Protein AF-A0A1S1QDW7-F1 (afdb_monomer)

Structure (mmCIF, N/CA/C/O backbone):
data_AF-A0A1S1QDW7-F1
#
_entry.id   AF-A0A1S1QDW7-F1
#
loop_
_atom_site.group_PDB
_atom_site.id
_atom_site.type_symbol
_atom_site.label_atom_id
_atom_site.label_alt_id
_atom_site.label_comp_id
_atom_site.label_asym_id
_atom_site.label_entity_id
_atom_site.lab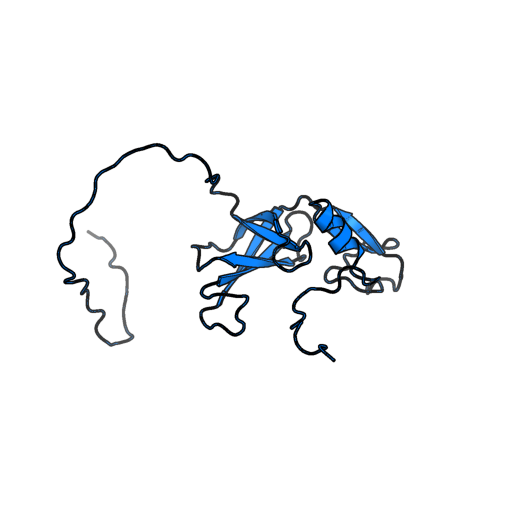el_seq_id
_atom_site.pdbx_PDB_ins_code
_atom_site.Cartn_x
_atom_site.Cartn_y
_atom_site.Cartn_z
_atom_site.occupancy
_atom_site.B_iso_or_equiv
_atom_site.auth_seq_id
_atom_site.auth_comp_id
_atom_site.auth_asym_id
_atom_site.auth_atom_id
_atom_site.pdbx_PDB_model_num
ATOM 1 N N . MET A 1 1 ? 18.593 32.622 7.769 1.00 39.97 1 MET A N 1
ATOM 2 C CA . MET A 1 1 ? 19.119 31.532 8.619 1.00 39.97 1 MET A CA 1
ATOM 3 C C . MET A 1 1 ? 17.947 30.921 9.385 1.00 39.97 1 MET A C 1
ATOM 5 O O . MET A 1 1 ? 17.820 31.116 10.579 1.00 39.97 1 MET A O 1
ATOM 9 N N . ASP A 1 2 ? 17.044 30.244 8.671 1.00 46.78 2 ASP A N 1
ATOM 10 C CA . ASP A 1 2 ? 15.903 29.526 9.261 1.00 46.78 2 ASP A CA 1
ATOM 11 C C . ASP A 1 2 ? 15.738 28.195 8.522 1.00 46.78 2 ASP A C 1
ATOM 13 O O . ASP A 1 2 ? 14.849 27.987 7.703 1.00 46.78 2 ASP A O 1
ATOM 17 N N . ARG A 1 3 ? 16.745 27.336 8.685 1.00 44.44 3 ARG A N 1
ATOM 18 C CA . ARG A 1 3 ? 16.868 26.067 7.953 1.00 44.44 3 ARG A CA 1
ATOM 19 C C . ARG A 1 3 ? 16.570 24.855 8.847 1.00 44.44 3 ARG A C 1
ATOM 21 O O . ARG A 1 3 ? 16.821 23.731 8.442 1.00 44.44 3 ARG A O 1
ATOM 28 N N . ILE A 1 4 ? 16.051 25.101 10.056 1.00 50.28 4 ILE A N 1
ATOM 29 C CA . ILE A 1 4 ? 15.810 24.109 11.122 1.00 50.28 4 ILE A CA 1
ATOM 30 C C . ILE A 1 4 ? 14.390 24.286 11.704 1.00 50.28 4 ILE A C 1
ATOM 32 O O . ILE A 1 4 ? 14.170 24.177 12.904 1.00 50.28 4 ILE A O 1
ATOM 36 N N . ARG A 1 5 ? 13.406 24.633 10.863 1.00 49.22 5 ARG A N 1
ATOM 37 C CA . ARG A 1 5 ? 11.981 24.675 11.259 1.00 49.22 5 ARG A CA 1
ATOM 38 C C . ARG A 1 5 ? 11.045 23.870 10.359 1.00 49.22 5 ARG A C 1
ATOM 40 O O . ARG A 1 5 ? 9.854 23.800 10.633 1.00 49.22 5 ARG A O 1
ATOM 47 N N . ARG A 1 6 ? 11.570 23.201 9.328 1.00 47.84 6 ARG A N 1
ATOM 48 C CA . ARG A 1 6 ? 10.830 22.180 8.575 1.00 47.84 6 ARG A CA 1
ATOM 49 C C . ARG A 1 6 ? 11.401 20.811 8.905 1.00 47.84 6 ARG A C 1
ATOM 51 O O . ARG A 1 6 ? 12.300 20.317 8.234 1.00 47.84 6 ARG A O 1
ATOM 58 N N . THR A 1 7 ? 10.879 20.241 9.983 1.00 47.78 7 THR A N 1
ATOM 59 C CA . THR A 1 7 ? 10.915 18.813 10.304 1.00 47.78 7 THR A CA 1
ATOM 60 C C . THR A 1 7 ? 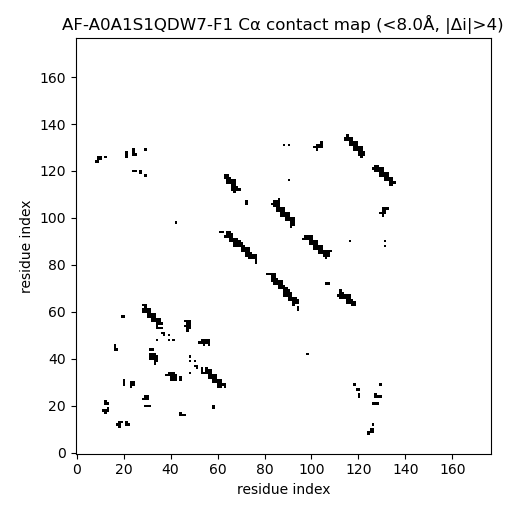10.221 18.066 9.159 1.00 47.78 7 THR A C 1
ATOM 62 O O . THR A 1 7 ? 9.012 17.860 9.187 1.00 47.78 7 THR A O 1
ATOM 65 N N . HIS A 1 8 ? 10.955 17.803 8.074 1.00 55.53 8 HIS A N 1
ATOM 66 C CA . HIS A 1 8 ? 10.412 17.350 6.791 1.00 55.53 8 HIS A CA 1
ATOM 67 C C . HIS A 1 8 ? 10.039 15.863 6.863 1.00 55.53 8 HIS A C 1
ATOM 69 O O . HIS A 1 8 ? 10.801 15.000 6.442 1.00 55.53 8 HIS A O 1
ATOM 75 N N . LEU A 1 9 ? 8.865 15.562 7.421 1.00 70.94 9 LEU A N 1
ATOM 76 C CA . LEU A 1 9 ? 8.207 14.255 7.285 1.00 70.94 9 LEU A CA 1
ATOM 77 C C . LEU A 1 9 ? 7.283 14.224 6.057 1.00 70.94 9 LEU A C 1
ATOM 79 O O . LEU A 1 9 ? 6.280 13.519 6.055 1.00 70.94 9 LEU A O 1
ATOM 83 N N . VAL A 1 10 ? 7.604 15.017 5.033 1.00 81.88 10 VAL A N 1
ATOM 84 C CA . VAL A 1 10 ? 6.917 14.974 3.740 1.00 81.88 10 VAL A CA 1
ATOM 85 C C . VAL A 1 10 ? 7.730 14.061 2.822 1.00 81.88 10 VAL A C 1
ATOM 87 O O . VAL A 1 10 ? 8.951 14.266 2.730 1.00 81.88 10 VAL A O 1
ATOM 90 N N . PRO A 1 11 ? 7.106 13.061 2.176 1.00 85.56 11 PRO A N 1
ATOM 91 C CA . 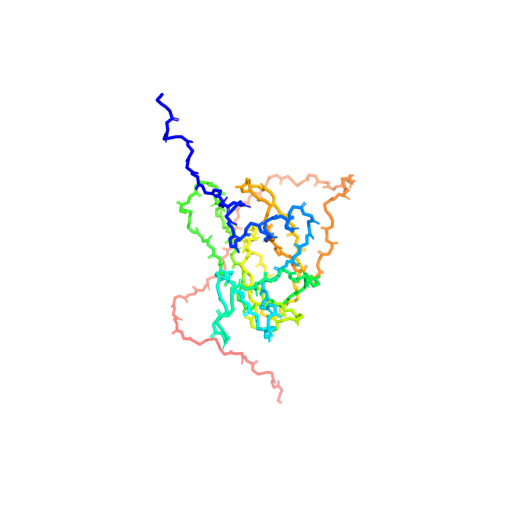PRO A 1 11 ? 7.761 12.258 1.152 1.00 85.56 11 PRO A CA 1
ATOM 92 C C . PRO A 1 11 ? 8.359 13.131 0.041 1.00 85.56 11 PRO A C 1
ATOM 94 O O . PRO A 1 11 ? 7.821 14.186 -0.280 1.00 85.56 11 PRO A O 1
ATOM 97 N N . VAL A 1 12 ? 9.462 12.676 -0.556 1.00 88.50 12 VAL A N 1
ATOM 98 C CA . VAL A 1 12 ? 9.945 13.231 -1.829 1.00 88.50 12 VAL A CA 1
ATOM 99 C C . VAL A 1 12 ? 9.036 12.676 -2.918 1.00 88.50 12 VAL A C 1
ATOM 101 O O . VAL A 1 12 ? 9.024 11.465 -3.138 1.00 88.50 12 VAL A O 1
ATOM 104 N N . ASP A 1 13 ? 8.233 13.534 -3.538 1.00 89.81 13 ASP A N 1
ATOM 105 C CA . ASP A 1 13 ? 7.150 13.136 -4.440 1.00 89.81 13 ASP A CA 1
ATOM 106 C C . ASP A 1 13 ? 7.462 13.355 -5.932 1.00 89.81 13 ASP A C 1
ATOM 108 O O . ASP A 1 13 ? 6.629 13.064 -6.794 1.00 89.81 13 ASP A O 1
ATOM 112 N N . ASP A 1 14 ? 8.675 13.821 -6.235 1.00 90.00 14 ASP A N 1
ATOM 113 C CA . ASP A 1 14 ? 9.219 14.088 -7.571 1.00 90.00 14 ASP A CA 1
ATOM 114 C C . ASP A 1 14 ? 10.465 13.241 -7.906 1.00 90.00 14 ASP A C 1
ATOM 116 O O . ASP A 1 14 ? 11.106 13.440 -8.940 1.00 90.00 14 ASP A O 1
ATOM 120 N N . ASP A 1 15 ? 10.807 12.269 -7.057 1.00 90.44 15 ASP A N 1
ATOM 121 C CA . ASP A 1 15 ? 11.922 11.350 -7.290 1.00 90.44 15 ASP A CA 1
ATOM 122 C C . ASP A 1 15 ? 11.701 10.517 -8.578 1.00 90.44 15 ASP A C 1
ATOM 124 O O . ASP A 1 15 ? 10.596 10.023 -8.801 1.00 90.44 15 ASP A O 1
ATOM 128 N N . PRO A 1 16 ? 12.715 10.296 -9.436 1.00 88.06 16 PRO A N 1
ATOM 129 C CA . PRO A 1 16 ? 12.524 9.610 -10.719 1.00 88.06 16 PRO A CA 1
ATOM 130 C C . PRO A 1 16 ? 11.946 8.190 -10.627 1.00 88.06 16 PRO A C 1
ATOM 132 O O . PRO A 1 16 ? 11.284 7.732 -11.560 1.00 88.06 16 PRO A O 1
ATOM 135 N N . ASP A 1 17 ? 12.186 7.476 -9.524 1.00 87.38 17 ASP A N 1
ATOM 136 C CA . ASP A 1 17 ? 11.760 6.086 -9.355 1.00 87.38 17 ASP A CA 1
ATOM 137 C C . ASP A 1 17 ? 10.373 5.939 -8.728 1.00 87.38 17 ASP A C 1
ATOM 139 O O . ASP A 1 17 ? 9.712 4.910 -8.930 1.00 87.38 17 ASP A O 1
ATOM 143 N N . THR A 1 18 ? 9.936 6.953 -7.980 1.00 90.62 18 THR A N 1
ATOM 144 C CA . THR A 1 18 ? 8.700 6.944 -7.185 1.00 90.62 18 THR A CA 1
ATOM 145 C C . THR A 1 18 ? 7.710 8.047 -7.566 1.00 90.62 18 THR A C 1
ATOM 147 O O . THR A 1 18 ? 6.526 7.914 -7.275 1.00 90.62 18 THR A O 1
ATOM 150 N N . GLY A 1 19 ? 8.124 9.083 -8.291 1.00 92.50 19 GLY A N 1
ATOM 151 C CA . GLY A 1 19 ? 7.309 10.255 -8.624 1.00 92.50 19 GLY A CA 1
ATOM 152 C C . GLY A 1 19 ? 6.033 9.912 -9.387 1.00 92.50 19 GLY A C 1
ATOM 153 O O . GLY A 1 19 ? 4.965 10.433 -9.079 1.00 92.50 19 GLY A O 1
ATOM 154 N N . GLY A 1 20 ? 6.085 8.933 -10.295 1.00 94.06 20 GLY A N 1
ATOM 155 C CA . GLY A 1 20 ? 4.888 8.478 -11.011 1.00 94.06 20 GLY A CA 1
ATOM 156 C C . GLY A 1 20 ? 3.819 7.832 -10.113 1.00 94.06 20 GLY A C 1
ATOM 157 O O . GLY A 1 20 ? 2.638 7.861 -10.457 1.00 94.06 20 GLY A O 1
ATOM 158 N N . PHE A 1 21 ? 4.195 7.304 -8.941 1.00 95.06 21 PHE A N 1
ATOM 159 C CA . PHE A 1 21 ? 3.232 6.865 -7.927 1.00 95.06 21 PHE A CA 1
ATOM 160 C C . PHE A 1 21 ? 2.511 8.057 -7.294 1.00 95.06 21 PHE A C 1
ATOM 162 O O . PHE A 1 21 ? 1.287 8.034 -7.189 1.00 95.06 21 PHE A O 1
ATOM 169 N N . PHE A 1 22 ? 3.237 9.117 -6.932 1.00 95.00 22 PHE A N 1
ATOM 170 C CA . PHE A 1 22 ? 2.641 10.322 -6.350 1.00 95.00 22 PHE A CA 1
ATOM 171 C C . PHE A 1 22 ? 1.834 11.132 -7.374 1.00 95.00 22 PHE A C 1
ATOM 173 O O . PHE A 1 22 ? 0.778 11.668 -7.048 1.00 95.00 22 PHE A O 1
ATOM 180 N N . GLU A 1 23 ? 2.266 11.170 -8.637 1.00 96.12 23 GLU A N 1
ATOM 181 C CA . GLU A 1 23 ? 1.481 11.736 -9.738 1.00 96.12 23 GLU A CA 1
ATOM 182 C C . GLU A 1 23 ? 0.138 11.029 -9.914 1.00 96.12 23 GLU A C 1
ATOM 184 O O . GLU A 1 23 ? -0.873 11.692 -10.137 1.00 96.12 23 GLU A O 1
ATOM 189 N N . ALA A 1 24 ? 0.121 9.699 -9.824 1.00 96.88 24 ALA A N 1
ATOM 190 C CA . ALA A 1 24 ? -1.113 8.926 -9.864 1.00 96.88 24 ALA A CA 1
ATOM 191 C C . ALA A 1 24 ? -1.967 9.150 -8.614 1.00 96.88 24 ALA A C 1
ATOM 193 O O . ALA A 1 24 ? -3.169 9.371 -8.736 1.00 96.88 24 ALA A O 1
ATOM 194 N N . ALA A 1 25 ? -1.349 9.209 -7.432 1.00 96.38 25 ALA A N 1
ATOM 195 C CA . ALA A 1 25 ? -2.054 9.506 -6.192 1.00 96.38 25 ALA A CA 1
ATOM 196 C C . ALA A 1 25 ? -2.758 10.875 -6.239 1.00 96.38 25 ALA A C 1
ATOM 198 O O . ALA A 1 25 ? -3.910 10.974 -5.832 1.00 96.38 25 ALA A O 1
ATOM 199 N N . ARG A 1 26 ? -2.133 11.905 -6.834 1.00 96.69 26 ARG A N 1
ATOM 200 C CA . ARG A 1 26 ? -2.765 13.217 -7.091 1.00 96.69 26 ARG A CA 1
ATOM 201 C C . ARG A 1 26 ? -3.995 13.154 -8.006 1.00 96.69 26 ARG A C 1
ATOM 203 O O . ARG A 1 26 ? -4.801 14.077 -7.989 1.00 96.69 26 ARG A O 1
ATOM 210 N N . ARG A 1 27 ? -4.128 12.101 -8.814 1.00 97.25 27 ARG A N 1
ATOM 211 C CA . ARG A 1 27 ? -5.310 11.816 -9.647 1.00 97.25 27 ARG A CA 1
ATOM 212 C C . ARG A 1 27 ? -6.269 10.820 -8.989 1.00 97.25 27 ARG A C 1
ATOM 214 O O . ARG A 1 27 ? -7.172 10.331 -9.655 1.00 97.25 27 ARG A O 1
ATOM 221 N N . GLU A 1 28 ? -6.054 10.500 -7.714 1.00 97.00 28 GLU A N 1
ATOM 222 C CA . GLU A 1 28 ? -6.783 9.472 -6.967 1.00 97.00 28 GLU A CA 1
ATOM 223 C C . GLU A 1 28 ? -6.707 8.072 -7.608 1.00 97.00 28 GLU A C 1
ATOM 225 O O . GLU A 1 28 ? -7.623 7.252 -7.511 1.00 97.00 28 GLU A O 1
ATOM 230 N N . GLU A 1 29 ? -5.582 7.769 -8.256 1.00 97.38 29 GLU A N 1
ATOM 231 C CA . GLU A 1 29 ? -5.309 6.483 -8.891 1.00 97.38 29 GLU A CA 1
ATOM 232 C C . GLU A 1 29 ? -4.262 5.707 -8.091 1.00 97.38 29 GLU A C 1
ATOM 234 O O . GLU A 1 29 ? -3.131 6.162 -7.900 1.00 97.38 29 GLU A O 1
ATOM 239 N N . LEU A 1 30 ? -4.599 4.486 -7.662 1.00 97.12 30 LEU A N 1
ATOM 240 C CA . LEU A 1 30 ? -3.602 3.589 -7.086 1.00 97.12 30 LEU A CA 1
ATOM 241 C C . LEU A 1 30 ? -2.883 2.871 -8.225 1.00 97.12 30 LEU A C 1
ATOM 243 O O . LEU A 1 30 ? -3.509 2.220 -9.064 1.00 97.12 30 LEU A O 1
ATOM 247 N N . VAL A 1 31 ? -1.559 2.969 -8.238 1.00 96.56 31 VAL A N 1
ATOM 248 C CA . VAL A 1 31 ? -0.710 2.337 -9.249 1.00 96.56 31 VAL A CA 1
ATOM 249 C C . VAL A 1 31 ? 0.364 1.481 -8.601 1.00 96.56 31 VAL A C 1
ATOM 251 O O . VAL A 1 31 ? 0.812 1.731 -7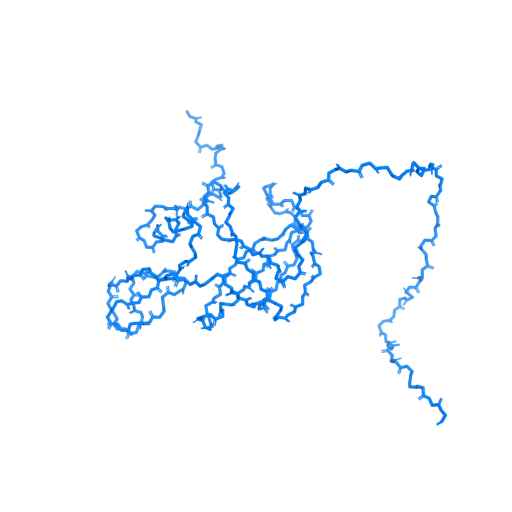.483 1.00 96.56 31 VAL A O 1
ATOM 254 N N . ILE A 1 32 ? 0.821 0.485 -9.350 1.00 95.56 32 ILE A N 1
ATOM 255 C CA . ILE A 1 32 ? 2.025 -0.278 -9.035 1.00 95.56 32 ILE A CA 1
ATOM 256 C C . ILE A 1 32 ? 3.014 -0.182 -10.192 1.00 95.56 32 ILE A C 1
ATOM 258 O O . ILE A 1 32 ? 2.621 -0.022 -11.351 1.00 95.56 32 ILE A O 1
ATOM 262 N N . ARG A 1 33 ? 4.305 -0.325 -9.899 1.00 94.62 33 ARG A N 1
ATOM 263 C CA . ARG A 1 33 ? 5.338 -0.387 -10.936 1.00 94.62 33 ARG A CA 1
ATOM 264 C C . ARG A 1 33 ? 5.477 -1.823 -11.443 1.00 94.62 33 ARG A C 1
ATOM 266 O O . ARG A 1 33 ? 5.545 -2.765 -10.652 1.00 94.62 33 ARG A O 1
ATOM 273 N N . VAL A 1 34 ? 5.522 -2.005 -12.761 1.00 94.94 34 VAL A N 1
ATOM 274 C CA . VAL A 1 34 ? 5.750 -3.301 -13.421 1.00 94.94 34 VAL A CA 1
ATOM 275 C C . VAL A 1 34 ? 6.815 -3.170 -14.506 1.00 94.94 34 VAL A C 1
ATOM 277 O O . VAL A 1 34 ? 6.945 -2.121 -15.133 1.00 94.94 34 VAL A O 1
ATOM 280 N N . CYS A 1 35 ? 7.580 -4.231 -14.749 1.00 95.62 35 CYS A N 1
ATOM 281 C CA . CYS A 1 35 ? 8.578 -4.253 -15.813 1.00 95.62 35 CYS A CA 1
ATOM 282 C C . CYS A 1 35 ? 7.907 -4.262 -17.190 1.00 95.62 35 CYS A C 1
ATOM 284 O O . CYS A 1 35 ? 7.018 -5.078 -17.451 1.00 95.62 35 CYS A O 1
ATOM 286 N N . ALA A 1 36 ? 8.374 -3.404 -18.095 1.00 95.00 36 ALA A N 1
ATOM 287 C CA . ALA A 1 36 ? 7.866 -3.347 -19.452 1.00 95.00 36 ALA A CA 1
ATOM 288 C C . ALA A 1 36 ? 8.213 -4.598 -20.271 1.00 95.00 36 ALA A C 1
ATOM 290 O O . ALA A 1 36 ? 7.360 -5.104 -20.998 1.00 95.00 36 ALA A O 1
ATOM 291 N N . GLY A 1 37 ? 9.431 -5.121 -20.092 1.00 94.88 37 GLY A N 1
ATOM 292 C CA . GLY A 1 37 ? 9.961 -6.237 -20.879 1.00 94.88 37 GLY A CA 1
ATOM 293 C C . GLY A 1 37 ? 9.468 -7.622 -20.456 1.00 94.88 37 GLY A C 1
ATOM 294 O O . GLY A 1 37 ? 9.218 -8.458 -21.315 1.00 94.88 37 GLY A O 1
ATOM 295 N N . CYS A 1 38 ? 9.322 -7.886 -19.152 1.00 96.25 38 CYS A N 1
ATOM 296 C CA . CYS A 1 38 ? 8.916 -9.213 -18.657 1.00 96.25 38 CYS A CA 1
ATOM 297 C C . CYS A 1 38 ? 7.618 -9.226 -17.837 1.00 96.25 38 CYS A C 1
ATOM 299 O O . CYS A 1 38 ? 7.177 -10.290 -17.415 1.00 96.25 38 CYS A O 1
ATOM 301 N N . GLY A 1 39 ? 7.004 -8.067 -17.574 1.00 94.56 39 GLY A N 1
ATOM 302 C CA . GLY A 1 39 ? 5.753 -7.974 -16.813 1.00 94.56 39 GLY A CA 1
ATOM 303 C C . GLY A 1 39 ? 5.880 -8.190 -15.300 1.00 94.56 39 GLY A C 1
ATOM 304 O O . GLY A 1 39 ? 4.880 -8.058 -14.598 1.00 94.56 39 GLY A O 1
ATOM 305 N N . ALA A 1 40 ? 7.080 -8.481 -14.782 1.00 95.19 40 ALA A N 1
ATOM 306 C CA . ALA A 1 40 ? 7.305 -8.684 -13.352 1.00 95.19 40 ALA A CA 1
ATOM 307 C C . ALA A 1 40 ? 6.873 -7.464 -12.522 1.00 95.19 40 ALA A C 1
ATOM 309 O O . ALA A 1 40 ? 7.108 -6.316 -12.907 1.00 95.19 40 ALA A O 1
ATOM 310 N N . VAL A 1 41 ? 6.271 -7.718 -11.360 1.00 94.88 41 VAL A N 1
ATOM 311 C CA . VAL A 1 41 ? 5.885 -6.677 -10.402 1.00 94.88 41 VAL A CA 1
ATOM 312 C C . VAL A 1 41 ? 7.129 -6.128 -9.705 1.00 94.88 41 VAL A C 1
ATOM 314 O O . VAL A 1 41 ? 7.969 -6.883 -9.219 1.00 94.88 41 VAL A O 1
ATOM 317 N N . LEU A 1 42 ? 7.240 -4.803 -9.647 1.00 93.31 42 LEU A N 1
ATOM 318 C CA . LEU A 1 42 ? 8.362 -4.068 -9.056 1.00 93.31 42 LEU A CA 1
ATOM 319 C C . LEU A 1 42 ? 7.905 -3.284 -7.816 1.00 93.31 42 LEU A C 1
ATOM 321 O O . LEU A 1 42 ? 8.316 -2.145 -7.618 1.00 93.31 42 LEU A O 1
ATOM 325 N N . HIS A 1 43 ? 6.993 -3.864 -7.030 1.00 86.81 43 HIS A N 1
ATOM 326 C CA . HIS A 1 43 ? 6.382 -3.213 -5.870 1.00 86.81 43 HIS A CA 1
ATOM 327 C C . HIS A 1 43 ? 7.335 -3.120 -4.671 1.00 86.81 43 HIS A C 1
ATOM 329 O O . HIS A 1 43 ? 8.107 -4.043 -4.411 1.00 86.81 43 HIS A O 1
ATOM 335 N N . LEU A 1 44 ? 7.225 -2.000 -3.944 1.00 80.75 44 LEU A N 1
ATOM 336 C CA . LEU A 1 44 ? 8.340 -1.130 -3.537 1.00 80.75 44 LEU A CA 1
ATOM 337 C C . LEU A 1 44 ? 9.150 -0.697 -4.772 1.00 80.75 44 LEU A C 1
ATOM 339 O O . LEU A 1 44 ? 10.001 -1.472 -5.210 1.00 80.75 44 LEU A O 1
ATOM 343 N N . PRO A 1 45 ? 8.864 0.487 -5.361 1.00 77.56 45 PRO A N 1
ATOM 344 C CA . PRO A 1 45 ? 9.428 0.893 -6.646 1.00 77.56 45 PRO A CA 1
ATOM 345 C C . PRO A 1 45 ? 10.951 0.737 -6.678 1.00 77.56 45 PRO A C 1
ATOM 347 O O . PRO A 1 45 ? 11.666 1.299 -5.852 1.00 77.56 45 PRO A O 1
ATOM 350 N N . ARG A 1 46 ? 11.440 -0.068 -7.626 1.00 82.25 46 ARG A N 1
ATOM 351 C CA . ARG A 1 46 ? 12.871 -0.291 -7.876 1.00 82.25 46 ARG A CA 1
ATOM 352 C C . ARG A 1 46 ? 13.263 0.265 -9.234 1.00 82.25 46 ARG A C 1
ATOM 354 O O . ARG A 1 46 ? 12.523 0.066 -10.195 1.00 82.25 46 ARG A O 1
ATOM 361 N N . ALA A 1 47 ? 14.468 0.823 -9.318 1.00 85.38 47 ALA A N 1
ATOM 362 C CA . ALA A 1 47 ? 15.029 1.377 -10.550 1.00 85.38 47 ALA A CA 1
ATOM 363 C C . ALA A 1 47 ? 15.139 0.371 -11.708 1.00 85.38 47 ALA A C 1
ATOM 365 O O . ALA A 1 47 ? 14.991 0.746 -12.868 1.00 85.38 47 ALA A O 1
ATOM 366 N N . TYR A 1 48 ? 15.358 -0.912 -11.405 1.00 91.31 48 TYR A N 1
ATOM 367 C CA . TYR A 1 48 ? 15.496 -1.969 -12.405 1.00 91.31 48 TYR A CA 1
ATOM 368 C C . TYR A 1 48 ? 14.736 -3.243 -12.021 1.00 91.31 48 TYR A C 1
ATOM 370 O O . TYR A 1 48 ? 14.412 -3.511 -10.858 1.00 91.31 48 TYR A O 1
ATOM 378 N N . CYS A 1 49 ? 14.461 -4.065 -13.030 1.00 94.75 49 CYS A N 1
ATOM 379 C CA . CYS A 1 49 ? 13.785 -5.339 -12.880 1.00 94.75 49 CYS A CA 1
ATOM 380 C C . CYS A 1 49 ? 14.730 -6.415 -12.335 1.00 94.75 49 CYS A C 1
ATOM 382 O O . CYS A 1 49 ? 15.694 -6.805 -12.988 1.00 94.75 49 CYS A O 1
ATOM 384 N N . HIS A 1 50 ? 14.391 -6.974 -11.175 1.00 92.50 50 HIS A N 1
ATOM 385 C CA . HIS A 1 50 ? 15.130 -8.077 -10.553 1.00 92.50 50 HIS A CA 1
ATOM 386 C C . HIS A 1 50 ? 15.010 -9.416 -11.308 1.00 92.50 50 HIS A C 1
ATOM 388 O O . HIS A 1 50 ? 15.754 -10.345 -11.018 1.00 92.50 50 HIS A O 1
ATOM 394 N N . THR A 1 51 ? 14.072 -9.529 -12.254 1.00 95.44 51 THR A N 1
ATOM 395 C CA . THR A 1 51 ? 13.854 -10.747 -13.047 1.00 95.44 51 THR A CA 1
ATOM 396 C C . THR A 1 51 ? 14.670 -10.748 -14.338 1.00 95.44 51 THR A C 1
ATOM 398 O O . THR A 1 51 ? 15.288 -11.756 -14.658 1.00 95.44 51 THR A O 1
ATOM 401 N N . CYS A 1 52 ? 14.679 -9.639 -15.091 1.00 96.75 52 CYS A N 1
ATOM 402 C CA . CYS A 1 52 ? 15.317 -9.576 -16.415 1.00 96.75 52 CYS A CA 1
ATOM 403 C C . CYS A 1 52 ? 16.391 -8.487 -16.572 1.00 96.75 52 CYS A C 1
ATOM 405 O O . CYS A 1 52 ? 16.974 -8.370 -17.644 1.00 96.75 52 CYS A O 1
ATOM 407 N N . GLY A 1 53 ? 16.636 -7.661 -15.550 1.00 95.06 53 GLY A N 1
ATOM 408 C CA . GLY A 1 53 ? 17.633 -6.583 -15.590 1.00 95.06 53 GLY A CA 1
ATOM 409 C C . GLY A 1 53 ? 17.223 -5.331 -16.374 1.00 95.06 53 GLY A C 1
ATOM 410 O O . GLY A 1 53 ? 17.996 -4.379 -16.431 1.00 95.06 53 GLY A O 1
ATOM 411 N N . SER A 1 54 ? 16.025 -5.296 -16.968 1.00 95.06 54 SER A N 1
ATOM 412 C CA . SER A 1 54 ? 15.531 -4.109 -17.679 1.00 95.06 54 SER A CA 1
ATOM 413 C C . SER A 1 54 ? 15.321 -2.921 -16.735 1.00 95.06 54 SER A C 1
ATOM 415 O O . SER A 1 54 ? 14.814 -3.087 -15.625 1.00 95.06 54 SER A O 1
ATOM 417 N N . TRP A 1 55 ? 15.643 -1.724 -17.218 1.00 93.12 55 TRP A N 1
ATOM 418 C CA . TRP A 1 55 ? 15.352 -0.439 -16.568 1.00 93.12 55 TRP A CA 1
ATOM 419 C C . TRP A 1 55 ? 13.986 0.125 -16.970 1.00 93.12 55 TRP A C 1
ATOM 421 O O . TRP A 1 55 ? 13.492 1.075 -16.369 1.00 93.12 55 TRP A O 1
ATOM 431 N N . ASP A 1 56 ? 13.362 -0.475 -17.984 1.00 92.88 56 ASP A N 1
ATOM 432 C CA . ASP A 1 56 ? 12.070 -0.045 -18.492 1.00 92.88 56 ASP A CA 1
ATOM 433 C C . ASP A 1 56 ? 10.954 -0.549 -17.568 1.00 92.88 56 ASP A C 1
ATOM 435 O O . ASP A 1 56 ? 10.590 -1.736 -17.552 1.00 92.88 56 ASP A O 1
ATOM 439 N N . GLY A 1 57 ? 10.465 0.362 -16.730 1.00 92.25 57 GLY A N 1
ATOM 440 C CA . GLY A 1 57 ? 9.358 0.151 -15.813 1.00 92.25 57 GLY A CA 1
ATOM 441 C C . GLY A 1 57 ? 8.210 1.090 -16.151 1.00 92.25 57 GLY A C 1
ATOM 442 O O . GLY A 1 57 ? 8.420 2.274 -16.384 1.00 92.25 57 GLY A O 1
ATOM 443 N N . ARG A 1 58 ? 6.987 0.568 -16.115 1.00 94.06 58 ARG A N 1
ATOM 444 C CA . ARG A 1 58 ? 5.760 1.341 -16.325 1.00 94.06 58 ARG A CA 1
ATOM 445 C C . ARG A 1 58 ? 4.869 1.290 -15.093 1.00 94.06 58 ARG A C 1
ATOM 447 O O . ARG A 1 58 ? 4.876 0.304 -14.351 1.00 94.06 58 ARG A O 1
ATOM 454 N N . TRP A 1 59 ? 4.063 2.325 -14.915 1.00 95.19 59 TRP A N 1
ATOM 455 C CA . TRP A 1 59 ? 3.008 2.352 -13.910 1.00 95.19 59 TRP A CA 1
ATOM 456 C C . TRP A 1 59 ? 1.758 1.667 -14.453 1.00 95.19 59 TRP A C 1
ATOM 458 O O . TRP A 1 59 ? 1.347 1.899 -15.589 1.00 95.19 59 TRP A O 1
ATOM 468 N N . ARG A 1 60 ? 1.175 0.779 -13.650 1.00 95.56 60 ARG A N 1
ATOM 469 C CA . ARG A 1 60 ? -0.059 0.061 -13.965 1.00 95.56 60 ARG A CA 1
ATOM 470 C C . ARG A 1 60 ? -1.109 0.386 -12.901 1.00 95.56 60 ARG A C 1
ATOM 472 O O . ARG A 1 60 ? -0.825 0.131 -11.728 1.00 95.56 60 ARG A O 1
ATOM 479 N N . PRO A 1 61 ? -2.295 0.890 -13.281 1.00 96.62 61 PRO A N 1
ATOM 480 C CA . PRO A 1 61 ? -3.382 1.101 -12.334 1.00 96.62 61 PRO A CA 1
ATOM 481 C C . PRO A 1 61 ? -3.903 -0.230 -11.783 1.00 96.62 61 PRO A C 1
ATOM 483 O O . PRO A 1 61 ? -3.853 -1.266 -12.455 1.00 96.62 61 PRO A O 1
ATOM 486 N N . VAL A 1 62 ? -4.400 -0.185 -10.551 1.00 96.94 62 VAL A N 1
ATOM 487 C CA . VAL A 1 62 ? -5.074 -1.290 -9.852 1.00 96.94 62 VAL A CA 1
ATOM 488 C C . VAL A 1 62 ? -6.432 -0.810 -9.338 1.00 96.94 62 VAL A C 1
ATOM 490 O O . VAL A 1 62 ? -6.641 0.389 -9.169 1.00 96.94 62 VAL A O 1
ATOM 493 N N . ALA A 1 63 ? -7.363 -1.725 -9.063 1.00 96.06 63 ALA A N 1
ATOM 494 C CA . ALA A 1 63 ? -8.742 -1.383 -8.705 1.00 96.06 63 ALA A CA 1
ATOM 495 C C . ALA A 1 63 ? -8.888 -0.677 -7.345 1.00 96.06 63 ALA A C 1
ATOM 497 O O . ALA A 1 63 ? -9.963 -0.164 -7.031 1.00 96.06 63 ALA A O 1
ATOM 498 N N . GLY A 1 64 ? -7.833 -0.660 -6.522 1.00 96.31 64 GLY A N 1
ATOM 499 C CA . GLY A 1 64 ? -7.852 0.007 -5.220 1.00 96.31 64 GLY A CA 1
ATOM 500 C C . GLY A 1 64 ? -8.610 -0.762 -4.135 1.00 96.31 64 GLY A C 1
ATOM 501 O O . GLY A 1 64 ? -9.041 -0.168 -3.148 1.00 96.31 64 GLY A O 1
ATOM 502 N N . PHE A 1 65 ? -8.777 -2.074 -4.309 1.00 97.81 65 PHE A N 1
ATOM 503 C CA . PHE A 1 65 ? -9.307 -2.979 -3.293 1.00 97.81 65 PHE A CA 1
ATOM 504 C C . PHE A 1 65 ? -8.229 -3.941 -2.803 1.00 97.81 65 PHE A C 1
ATOM 506 O O . PHE A 1 65 ? -7.331 -4.341 -3.551 1.00 97.81 65 PHE A O 1
ATOM 513 N N . GLY A 1 66 ? -8.334 -4.316 -1.536 1.00 97.50 66 GLY A N 1
ATOM 514 C CA . GLY A 1 66 ? -7.421 -5.253 -0.910 1.00 97.50 66 GLY A CA 1
ATOM 515 C C . GLY A 1 66 ? -8.006 -5.892 0.339 1.00 97.50 66 GLY A C 1
ATOM 516 O O . GLY A 1 66 ? -9.071 -5.507 0.814 1.00 97.50 66 GLY A O 1
ATOM 517 N N . THR A 1 67 ? -7.285 -6.849 0.899 1.00 97.88 67 THR A N 1
ATOM 518 C CA . THR A 1 67 ? -7.621 -7.515 2.159 1.00 97.88 67 THR A CA 1
ATOM 519 C C . THR A 1 67 ? -6.657 -7.083 3.254 1.00 97.88 67 THR A C 1
ATOM 521 O O . THR A 1 67 ? -5.447 -7.007 3.021 1.00 97.88 67 THR A O 1
ATOM 524 N N . LEU A 1 68 ? -7.166 -6.823 4.459 1.00 98.25 68 LEU A N 1
ATOM 525 C CA . LEU A 1 68 ? -6.337 -6.500 5.617 1.00 98.25 68 LEU A CA 1
ATOM 526 C C . LEU A 1 68 ? -5.448 -7.698 5.975 1.00 98.25 68 LEU A C 1
ATOM 528 O O . LEU A 1 68 ? -5.927 -8.706 6.492 1.00 98.25 68 LEU A O 1
ATOM 532 N N . TYR A 1 69 ? -4.151 -7.581 5.704 1.00 98.00 69 TYR A N 1
ATOM 533 C CA . TYR A 1 69 ? -3.174 -8.634 5.967 1.00 98.00 69 TYR A CA 1
ATOM 534 C C . TYR A 1 69 ? -2.752 -8.639 7.441 1.00 98.00 69 TYR A C 1
ATOM 536 O O . TYR A 1 69 ? -2.730 -9.682 8.089 1.00 98.00 69 TYR A O 1
ATOM 544 N N . SER A 1 70 ? -2.434 -7.464 7.984 1.00 98.25 70 SER A N 1
ATOM 545 C CA . SER A 1 70 ? -2.071 -7.274 9.392 1.00 98.25 70 SER A CA 1
ATOM 546 C C . SER A 1 70 ? -2.235 -5.812 9.798 1.00 98.25 70 SER A C 1
ATOM 548 O O . SER A 1 70 ? -2.251 -4.930 8.940 1.00 98.25 70 SER A O 1
ATOM 550 N N . TRP A 1 71 ? -2.276 -5.532 11.098 1.00 98.38 71 TRP A N 1
ATOM 551 C CA . TRP A 1 71 ? -2.236 -4.171 11.631 1.00 98.38 71 TRP A CA 1
ATOM 552 C C . TRP A 1 71 ? -1.518 -4.128 12.980 1.00 98.38 71 TRP A C 1
ATOM 554 O O . TRP A 1 71 ? -1.300 -5.160 13.614 1.00 98.38 71 TRP A O 1
ATOM 564 N N . THR A 1 72 ? -1.152 -2.925 13.413 1.00 98.12 72 THR A N 1
ATOM 565 C CA . THR A 1 72 ? -0.644 -2.659 14.761 1.00 98.12 72 THR A CA 1
ATOM 566 C C . THR A 1 72 ? -1.192 -1.332 15.262 1.00 98.12 72 THR A C 1
ATOM 568 O O . THR A 1 72 ? -1.244 -0.359 14.507 1.00 98.12 72 THR A O 1
ATOM 571 N N . VAL A 1 73 ? -1.581 -1.287 16.535 1.00 97.81 73 VAL A N 1
ATOM 572 C CA . VAL A 1 73 ? -1.994 -0.050 17.206 1.00 97.81 73 VAL A CA 1
ATOM 573 C C . VAL A 1 73 ? -0.762 0.575 17.844 1.00 97.81 73 VAL A C 1
ATOM 575 O O . VAL A 1 73 ? -0.023 -0.081 18.580 1.00 97.81 73 VAL A O 1
ATOM 578 N N . VAL A 1 74 ? -0.510 1.838 17.528 1.00 97.38 74 VAL A N 1
ATOM 579 C CA . VAL A 1 74 ? 0.559 2.632 18.120 1.00 97.38 74 VAL A CA 1
ATOM 580 C C . VAL A 1 74 ? -0.019 3.433 19.278 1.00 97.38 74 VAL A C 1
ATOM 582 O O . VAL A 1 74 ? -0.753 4.397 19.083 1.00 97.38 74 VAL A O 1
ATOM 585 N N . GLU A 1 75 ? 0.350 3.024 20.487 1.00 97.12 75 GLU A N 1
ATOM 586 C CA . GLU A 1 75 ? -0.113 3.619 21.751 1.00 97.12 75 GLU A CA 1
ATOM 587 C C . GLU A 1 75 ? 0.841 4.700 22.289 1.00 97.12 75 GLU A C 1
ATOM 589 O O . GLU A 1 75 ? 0.490 5.474 23.176 1.00 97.12 75 GLU A O 1
ATOM 594 N N . HIS A 1 76 ? 2.076 4.760 21.777 1.00 96.12 76 HIS A N 1
ATOM 595 C CA . HIS A 1 76 ? 3.101 5.690 22.250 1.00 96.12 76 HIS A CA 1
ATOM 596 C C . HIS A 1 76 ? 3.452 6.730 21.189 1.00 96.12 76 HIS A C 1
ATOM 598 O O . HIS A 1 76 ? 3.909 6.396 20.094 1.00 96.12 76 HIS A O 1
ATOM 604 N N . GLN A 1 77 ? 3.253 8.006 21.522 1.00 93.00 77 GLN A N 1
ATOM 605 C CA . GLN A 1 77 ? 3.506 9.098 20.594 1.00 93.00 77 GLN A CA 1
ATOM 606 C C . GLN A 1 77 ? 5.005 9.370 20.462 1.00 93.00 77 GLN A C 1
ATOM 608 O O . GLN A 1 77 ? 5.645 9.862 21.386 1.00 93.00 77 GLN A O 1
ATOM 613 N N . VAL A 1 78 ? 5.540 9.109 19.270 1.00 87.12 78 VAL A N 1
ATOM 614 C CA . VAL A 1 78 ? 6.940 9.405 18.920 1.00 87.12 78 VAL A CA 1
ATOM 615 C C . VAL A 1 78 ? 7.110 10.748 18.204 1.00 87.12 78 VAL A C 1
ATOM 617 O O . VAL A 1 78 ? 8.208 11.298 18.184 1.00 87.12 78 VAL A O 1
ATOM 620 N N . HIS A 1 79 ? 6.041 11.292 17.611 1.00 86.00 79 HIS A N 1
ATOM 621 C CA . HIS A 1 79 ? 6.078 12.561 16.886 1.00 86.00 79 HIS A CA 1
ATOM 622 C C . HIS A 1 79 ? 4.741 13.323 17.002 1.00 86.00 79 HIS A C 1
ATOM 624 O O . HIS A 1 79 ? 3.685 12.697 16.888 1.00 86.00 79 HIS A O 1
ATOM 630 N N . PRO A 1 80 ? 4.746 14.665 17.165 1.00 85.75 80 PRO A N 1
ATOM 631 C CA . PRO A 1 80 ? 3.525 15.460 17.355 1.00 85.75 80 PRO A CA 1
ATOM 632 C C . PRO A 1 80 ? 2.484 15.340 16.236 1.00 85.75 80 PRO A C 1
ATOM 634 O O . PRO A 1 80 ? 1.294 15.435 16.507 1.00 85.75 80 PRO A O 1
ATOM 637 N N . LEU A 1 81 ? 2.923 15.102 14.995 1.00 82.69 81 LEU A N 1
ATOM 638 C CA . LEU A 1 81 ? 2.026 14.931 13.838 1.00 82.69 81 LEU A CA 1
ATOM 639 C C . LEU A 1 81 ? 1.203 13.633 13.869 1.00 82.69 81 LEU A C 1
ATOM 641 O O . LEU A 1 81 ? 0.273 13.499 13.087 1.00 82.69 81 LEU A O 1
ATOM 645 N N . TYR A 1 82 ? 1.529 12.695 14.759 1.00 86.06 82 TYR A N 1
ATOM 646 C CA . TYR A 1 82 ? 0.837 11.414 14.885 1.00 86.06 82 TYR A CA 1
ATOM 647 C C . TYR A 1 82 ? 0.282 11.272 16.307 1.00 86.06 82 TYR A C 1
ATOM 649 O O . TYR A 1 82 ? 0.937 10.666 17.161 1.00 86.06 82 TYR A O 1
ATOM 657 N N . PRO A 1 83 ? -0.870 11.899 16.612 1.00 90.06 83 PRO A N 1
ATOM 658 C CA . PRO A 1 83 ? -1.518 11.744 17.910 1.00 90.06 83 PRO A CA 1
ATOM 659 C C . PRO A 1 83 ? -1.929 10.284 18.128 1.00 90.06 83 PRO A C 1
ATOM 661 O O . PRO A 1 83 ? -2.412 9.624 17.210 1.00 90.06 83 PRO A O 1
ATOM 664 N N . VAL A 1 84 ? -1.718 9.781 19.344 1.00 95.06 84 VAL A N 1
ATOM 665 C CA . VAL A 1 84 ? -2.039 8.394 19.718 1.00 95.06 84 VAL A CA 1
ATOM 666 C C . VAL A 1 84 ? -3.397 8.285 20.423 1.00 95.06 84 VAL A C 1
ATOM 668 O O . VAL A 1 84 ? -3.792 9.234 21.107 1.00 95.06 84 VAL A O 1
ATOM 671 N N . PRO A 1 85 ? -4.089 7.134 20.309 1.00 96.00 85 PRO A N 1
ATOM 672 C CA . PRO A 1 85 ? -3.710 5.982 19.488 1.00 96.00 85 PRO A CA 1
ATOM 673 C C . PRO A 1 85 ? -3.949 6.218 17.992 1.00 96.00 85 PRO A C 1
ATOM 675 O O . PRO A 1 85 ? -4.868 6.934 17.595 1.00 96.00 85 PRO A O 1
ATOM 678 N N . TYR A 1 86 ? -3.131 5.575 17.163 1.00 94.38 86 TYR A N 1
ATOM 679 C CA . TYR A 1 86 ? -3.394 5.409 15.734 1.00 94.38 86 TYR A CA 1
ATOM 680 C C . TYR A 1 86 ? -3.030 3.994 15.300 1.00 94.38 86 TYR A C 1
ATOM 682 O O . TYR A 1 86 ? -2.238 3.315 15.950 1.00 94.38 86 TYR A O 1
ATOM 690 N N . THR A 1 87 ? -3.592 3.539 14.188 1.00 96.75 87 THR A N 1
ATOM 691 C CA . THR A 1 87 ? -3.390 2.181 13.689 1.00 96.75 87 THR A CA 1
ATOM 692 C C . THR A 1 87 ? -2.676 2.206 12.350 1.00 96.75 87 THR A C 1
ATOM 694 O O . THR A 1 87 ? -3.098 2.883 11.416 1.00 96.75 87 THR A O 1
ATOM 697 N N . VAL A 1 88 ? -1.596 1.434 12.242 1.00 97.00 88 VAL A N 1
ATOM 698 C CA . VAL A 1 88 ? -0.912 1.182 10.972 1.00 97.00 88 VAL A CA 1
ATOM 699 C C . VAL A 1 88 ? -1.446 -0.119 10.402 1.00 97.00 88 VAL A C 1
ATOM 701 O O . VAL A 1 88 ? -1.381 -1.161 11.057 1.00 97.00 88 VAL A O 1
ATOM 704 N N . VAL A 1 89 ? -1.963 -0.065 9.179 1.00 98.12 89 VAL A N 1
ATOM 705 C CA . VAL A 1 89 ? -2.507 -1.226 8.471 1.00 98.12 89 VAL A CA 1
ATOM 706 C C . VAL A 1 89 ? -1.595 -1.639 7.330 1.00 98.12 89 VAL A C 1
ATOM 708 O O . VAL A 1 89 ? -0.952 -0.804 6.697 1.00 98.12 89 VAL A O 1
ATOM 711 N N . LEU A 1 90 ? -1.569 -2.936 7.050 1.00 98.00 90 LEU A N 1
ATOM 712 C CA . LEU A 1 90 ? -0.949 -3.512 5.870 1.00 98.00 90 LEU A CA 1
ATOM 713 C C . LEU A 1 90 ? -2.038 -4.215 5.063 1.00 98.00 90 LEU A C 1
ATOM 715 O O . LEU A 1 90 ? -2.654 -5.167 5.545 1.00 98.00 90 LEU A O 1
ATOM 719 N N . VAL A 1 91 ? -2.286 -3.740 3.847 1.00 98.25 91 VAL A N 1
ATOM 720 C CA . VAL A 1 91 ? -3.358 -4.235 2.977 1.00 98.25 91 VAL A CA 1
ATOM 721 C C . VAL A 1 91 ? -2.754 -4.893 1.747 1.00 98.25 91 VAL A C 1
ATOM 723 O O . VAL A 1 91 ? -1.952 -4.276 1.052 1.00 98.25 91 VAL A O 1
ATOM 726 N N . GLU A 1 92 ? -3.129 -6.143 1.483 1.00 98.00 92 GLU A N 1
ATOM 727 C CA . GLU A 1 92 ? -2.727 -6.891 0.288 1.00 98.00 92 GLU A CA 1
ATOM 728 C C . GLU A 1 92 ? -3.733 -6.672 -0.845 1.00 98.00 92 GLU A C 1
ATOM 730 O O . GLU A 1 92 ? -4.933 -6.797 -0.620 1.00 98.00 92 GLU A O 1
ATOM 735 N N . LEU A 1 93 ? -3.267 -6.323 -2.046 1.00 97.69 93 LEU A N 1
ATOM 736 C CA . LEU A 1 93 ? -4.148 -6.048 -3.184 1.00 97.69 93 LEU A CA 1
ATOM 737 C C . LEU A 1 93 ? -4.839 -7.310 -3.707 1.00 97.69 93 LEU A C 1
ATOM 739 O O . LEU A 1 93 ? -4.192 -8.333 -3.918 1.00 97.69 93 LEU A O 1
ATOM 743 N N . GLU A 1 94 ? -6.127 -7.187 -4.036 1.00 96.38 94 GLU A N 1
ATOM 744 C CA . GLU A 1 94 ? -6.912 -8.268 -4.654 1.00 96.38 94 GLU A CA 1
ATOM 745 C C . GLU A 1 94 ? -6.409 -8.600 -6.069 1.00 96.38 94 GLU A C 1
ATOM 747 O O . GLU A 1 94 ? -6.200 -9.765 -6.405 1.00 96.38 94 GLU A O 1
ATOM 752 N N . ASP A 1 95 ? -6.150 -7.575 -6.887 1.00 93.19 95 ASP A N 1
ATOM 753 C CA . ASP A 1 95 ? -5.753 -7.749 -8.294 1.00 93.19 95 ASP A CA 1
ATOM 754 C C . ASP A 1 95 ? -4.315 -8.262 -8.463 1.00 93.19 95 ASP A C 1
ATOM 756 O O . ASP A 1 95 ? -3.922 -8.700 -9.550 1.00 93.19 95 ASP A O 1
ATOM 760 N N . VAL A 1 96 ? -3.484 -8.118 -7.425 1.00 94.75 96 VAL A N 1
ATOM 761 C CA . VAL A 1 96 ? -2.049 -8.423 -7.474 1.00 94.75 96 VAL A CA 1
ATOM 762 C C . VAL A 1 96 ? -1.604 -9.028 -6.139 1.00 94.75 96 VAL A C 1
ATOM 764 O O . VAL A 1 96 ? -1.032 -8.322 -5.304 1.00 94.75 96 VAL A O 1
ATOM 767 N N . PRO A 1 97 ? -1.831 -10.337 -5.927 1.00 90.94 97 PRO A N 1
ATOM 768 C CA . PRO A 1 97 ? -1.442 -11.005 -4.691 1.00 90.94 97 PRO A CA 1
ATOM 769 C C . PRO A 1 97 ? 0.045 -10.807 -4.371 1.00 90.94 97 PRO A C 1
ATOM 771 O O . PRO A 1 97 ? 0.886 -10.761 -5.270 1.00 90.94 97 PRO A O 1
ATOM 774 N N . SER A 1 98 ? 0.387 -10.739 -3.083 1.00 89.31 98 SER A N 1
ATOM 775 C CA . SER A 1 98 ? 1.723 -10.400 -2.546 1.00 89.31 98 SER A CA 1
ATOM 776 C C . SER A 1 98 ? 2.128 -8.920 -2.611 1.00 89.31 98 SER A C 1
ATOM 778 O O . SER A 1 98 ? 3.123 -8.541 -1.990 1.00 89.31 98 SER A O 1
ATOM 780 N N . VAL A 1 99 ? 1.384 -8.060 -3.315 1.00 95.94 99 VAL A N 1
ATOM 781 C CA . VAL A 1 99 ? 1.594 -6.606 -3.260 1.00 95.94 99 VAL A CA 1
ATOM 782 C C . VAL A 1 99 ? 0.858 -6.038 -2.062 1.00 95.94 99 VAL A C 1
ATOM 784 O O . VAL A 1 99 ? -0.361 -6.159 -1.969 1.00 95.94 99 VAL A O 1
ATOM 787 N N . ARG A 1 100 ? 1.599 -5.389 -1.157 1.00 96.31 100 ARG A N 1
ATOM 788 C CA . ARG A 1 100 ? 1.046 -4.842 0.084 1.00 96.31 100 ARG A CA 1
ATOM 789 C C . ARG A 1 100 ? 1.344 -3.364 0.241 1.00 96.31 100 ARG A C 1
ATOM 791 O O . ARG A 1 100 ? 2.479 -2.937 0.035 1.00 96.31 100 ARG A O 1
ATOM 798 N N . PHE A 1 101 ? 0.340 -2.604 0.648 1.00 96.88 101 PHE A N 1
ATOM 799 C CA . PHE A 1 101 ? 0.454 -1.183 0.941 1.00 96.88 101 PHE A CA 1
ATOM 800 C C . PHE A 1 101 ? 0.256 -0.930 2.425 1.00 96.88 101 PHE A C 1
ATOM 802 O O . PHE A 1 101 ? -0.610 -1.529 3.063 1.00 96.88 101 PHE A O 1
ATOM 809 N N . VAL A 1 102 ? 1.069 -0.023 2.953 1.00 96.25 102 VAL A N 1
ATOM 810 C CA . VAL A 1 102 ? 0.893 0.513 4.299 1.00 96.25 102 VAL A CA 1
ATOM 811 C C . VAL A 1 102 ? -0.160 1.617 4.245 1.00 96.25 102 VAL A C 1
ATOM 813 O O . VAL A 1 102 ? -0.250 2.332 3.250 1.00 96.25 102 VAL A O 1
ATOM 816 N N . GLY A 1 103 ? -0.937 1.761 5.312 1.00 94.50 103 GLY A N 1
ATOM 817 C CA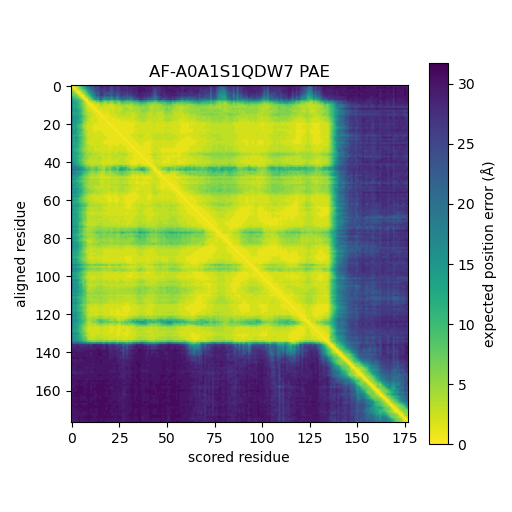 . GLY A 1 103 ? -1.750 2.946 5.548 1.00 94.50 103 GLY A CA 1
ATOM 818 C C . GLY A 1 103 ? -1.916 3.247 7.026 1.00 94.50 103 GLY A C 1
ATOM 819 O O . GLY A 1 103 ? -1.477 2.492 7.896 1.00 94.50 103 GLY A O 1
ATOM 820 N N . HIS A 1 104 ? -2.577 4.361 7.282 1.00 92.88 104 HIS A N 1
ATOM 821 C CA . HIS A 1 104 ? -2.849 4.923 8.588 1.00 92.88 104 HIS A CA 1
ATOM 822 C C . HIS A 1 104 ? -4.361 5.022 8.803 1.00 92.88 104 HIS A C 1
ATOM 824 O O . HIS A 1 104 ? -5.099 5.502 7.942 1.00 92.88 104 HIS A O 1
ATOM 830 N N . LEU A 1 105 ? -4.810 4.598 9.980 1.00 92.94 105 LEU A N 1
ATOM 831 C CA . LEU A 1 105 ? -6.166 4.781 10.476 1.00 92.94 105 LEU A CA 1
ATOM 832 C C . LEU A 1 105 ? -6.118 5.535 11.811 1.00 92.94 105 LEU A C 1
ATOM 834 O O . LEU A 1 105 ? -5.260 5.232 12.644 1.00 92.94 105 LEU A O 1
ATOM 838 N N . PRO A 1 106 ? -7.038 6.481 12.057 1.00 91.25 106 PRO A N 1
ATOM 839 C CA . PRO A 1 106 ? -7.135 7.136 13.354 1.00 91.25 106 PRO A CA 1
ATOM 840 C C . PRO A 1 106 ? -7.589 6.144 14.435 1.00 91.25 106 PRO A C 1
ATOM 842 O O . PRO A 1 106 ? -8.444 5.293 14.188 1.00 91.25 106 PRO A O 1
ATOM 845 N N . GLY A 1 107 ? -7.060 6.284 15.651 1.00 94.12 107 GLY A N 1
ATOM 846 C CA . GLY A 1 107 ? -7.495 5.493 16.798 1.00 94.12 107 GLY A CA 1
ATOM 847 C C . GLY A 1 107 ? -7.088 4.017 16.746 1.00 94.12 107 GLY A C 1
ATOM 848 O O . GLY A 1 107 ? -6.090 3.627 16.133 1.00 94.12 107 GLY A O 1
ATOM 849 N N . ALA A 1 108 ? -7.900 3.198 17.410 1.00 95.94 108 ALA A N 1
ATOM 850 C CA . ALA A 1 108 ? -7.785 1.744 17.477 1.00 95.94 108 ALA A CA 1
ATOM 851 C C . ALA A 1 108 ? -9.117 1.104 17.036 1.00 95.94 108 ALA A C 1
ATOM 853 O O . ALA A 1 108 ? -9.868 0.617 17.883 1.00 95.94 108 ALA A O 1
ATOM 854 N N . PRO A 1 109 ? -9.477 1.189 15.740 1.00 95.06 109 PRO A N 1
ATOM 855 C CA . PRO A 1 109 ? -10.717 0.603 15.248 1.00 95.06 109 PRO A CA 1
ATOM 856 C C . PRO A 1 109 ? -10.717 -0.916 15.449 1.00 95.06 109 PRO A C 1
ATOM 858 O O . PRO A 1 109 ? -9.661 -1.552 15.449 1.00 95.06 109 PRO A O 1
ATOM 861 N N . ASP A 1 110 ? -11.909 -1.496 15.583 1.00 95.00 110 ASP A N 1
ATOM 862 C CA . ASP A 1 110 ? -12.063 -2.949 15.576 1.00 95.00 110 ASP A CA 1
ATOM 863 C C . ASP A 1 110 ? -11.801 -3.467 14.155 1.00 95.00 110 ASP A C 1
ATOM 865 O O . ASP A 1 110 ? -12.457 -3.058 13.195 1.00 95.00 110 ASP A O 1
ATOM 869 N N . LEU A 1 111 ? -10.775 -4.303 14.009 1.00 96.06 111 LEU A N 1
ATOM 870 C CA . LEU A 1 111 ? -10.296 -4.803 12.727 1.00 96.06 111 LEU A CA 1
ATOM 871 C C . LEU A 1 111 ? -10.247 -6.326 12.756 1.00 96.06 111 LEU A C 1
ATOM 873 O O . LEU A 1 111 ? -9.773 -6.941 13.711 1.00 96.06 111 LEU A O 1
ATOM 877 N N . VAL A 1 112 ? -10.683 -6.937 11.659 1.00 96.38 112 VAL A N 1
ATOM 878 C CA . VAL A 1 112 ? -10.696 -8.386 11.474 1.00 96.38 112 VAL A CA 1
ATOM 879 C C . VAL A 1 112 ? -9.676 -8.773 10.396 1.00 96.38 112 VAL A C 1
ATOM 881 O O . VAL A 1 112 ? -9.669 -8.172 9.315 1.00 96.38 112 VAL A O 1
ATOM 884 N N . PRO A 1 113 ? -8.817 -9.787 10.625 1.00 96.44 113 PRO A N 1
ATOM 885 C CA . PRO A 1 113 ? -7.903 -10.270 9.596 1.00 96.44 113 PRO A CA 1
ATOM 886 C C . PRO A 1 113 ? -8.666 -10.702 8.341 1.00 96.44 113 PRO A C 1
ATOM 888 O O . PRO A 1 113 ? -9.690 -11.376 8.424 1.00 96.44 113 PRO A O 1
ATOM 891 N N . GLY A 1 114 ? -8.162 -10.323 7.169 1.00 96.31 114 GLY A N 1
ATOM 892 C CA . GLY A 1 114 ? -8.785 -10.638 5.886 1.00 96.31 114 GLY A CA 1
ATOM 893 C C . GLY A 1 114 ? -9.996 -9.774 5.524 1.00 96.31 114 GLY A C 1
ATOM 894 O O . GLY A 1 114 ? -10.527 -9.947 4.428 1.00 96.31 114 GLY A O 1
ATOM 895 N N . GLN A 1 115 ? -10.428 -8.830 6.375 1.00 96.88 115 GLN A N 1
ATOM 896 C CA . GLN A 1 115 ? -11.521 -7.930 6.009 1.00 96.88 115 GLN A CA 1
ATOM 897 C C . GLN A 1 115 ? -11.165 -7.114 4.765 1.00 96.88 115 GLN A C 1
ATOM 899 O O . GLN A 1 115 ? -10.012 -6.719 4.555 1.00 96.88 115 GLN A O 1
ATOM 904 N N . ARG A 1 116 ? -12.170 -6.846 3.938 1.00 97.75 116 ARG A N 1
ATOM 905 C CA . ARG A 1 116 ? -11.980 -6.105 2.697 1.00 97.75 116 ARG A CA 1
ATOM 906 C C . ARG A 1 116 ? -11.775 -4.620 2.984 1.00 97.75 116 ARG A C 1
ATOM 908 O O . ARG A 1 116 ? -12.485 -4.034 3.795 1.00 97.75 116 ARG A O 1
ATOM 915 N N . MET A 1 117 ? -10.829 -4.012 2.286 1.00 98.12 117 MET A N 1
ATOM 916 C CA . MET A 1 117 ? -10.419 -2.619 2.413 1.00 98.12 117 MET A CA 1
ATOM 917 C C . MET A 1 117 ? -10.477 -1.936 1.043 1.00 98.12 117 MET A C 1
ATOM 919 O O . MET A 1 117 ? -10.228 -2.561 0.009 1.00 98.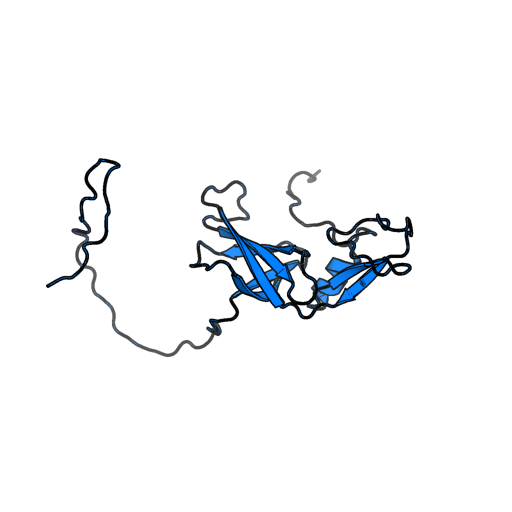12 117 MET A O 1
ATOM 923 N N . ARG A 1 118 ? -10.784 -0.639 1.029 1.00 97.75 118 ARG A N 1
ATOM 924 C CA . ARG A 1 118 ? -10.746 0.212 -0.164 1.00 97.75 118 ARG A CA 1
ATOM 925 C C . ARG A 1 118 ? -9.784 1.370 0.052 1.00 97.75 118 ARG A C 1
ATOM 927 O O . ARG A 1 118 ? -9.763 1.958 1.135 1.00 97.75 118 ARG A O 1
ATOM 934 N N . VAL A 1 119 ? -9.026 1.696 -0.988 1.00 97.75 119 VAL A N 1
ATOM 935 C CA . VAL A 1 119 ? -8.129 2.848 -1.001 1.00 97.75 119 VAL A CA 1
ATOM 936 C C . VAL A 1 119 ? -8.917 4.162 -1.051 1.00 97.75 119 VAL A C 1
ATOM 938 O O . VAL A 1 119 ? -9.973 4.257 -1.682 1.00 97.75 119 VAL A O 1
ATOM 941 N N . TRP A 1 120 ? -8.391 5.177 -0.386 1.00 96.56 120 TRP A N 1
ATOM 942 C CA . TRP A 1 120 ? -8.732 6.586 -0.561 1.00 96.56 120 TRP A CA 1
ATOM 943 C C . TRP A 1 120 ? -7.434 7.402 -0.520 1.00 96.56 120 TRP A C 1
ATOM 945 O O . TRP A 1 120 ? -6.382 6.838 -0.229 1.00 96.56 120 TRP A O 1
ATOM 955 N N . PHE A 1 121 ? -7.475 8.689 -0.848 1.00 95.81 121 PHE A N 1
ATOM 956 C CA . PHE A 1 121 ? -6.271 9.513 -0.963 1.00 95.81 121 PHE A CA 1
ATOM 957 C C . PHE A 1 121 ? -6.333 10.690 0.001 1.00 95.81 121 PHE A C 1
ATOM 959 O O . PHE A 1 121 ? -7.364 11.349 0.106 1.00 95.81 121 PHE A O 1
ATOM 966 N N . ASP A 1 122 ? -5.231 10.911 0.710 1.00 92.25 122 ASP A N 1
ATOM 967 C CA . ASP A 1 122 ? -5.095 11.912 1.765 1.00 92.25 122 ASP A CA 1
ATOM 968 C C . ASP A 1 122 ? -3.888 12.808 1.490 1.00 92.25 122 ASP A C 1
ATOM 970 O O . ASP A 1 122 ? -2.835 12.309 1.092 1.00 92.25 122 ASP A O 1
ATOM 974 N N . ASP A 1 123 ? -4.023 14.114 1.711 1.00 89.56 123 ASP A N 1
ATOM 975 C CA . ASP A 1 123 ? -2.981 15.117 1.463 1.00 89.56 123 ASP A CA 1
ATOM 976 C C . ASP A 1 123 ? -2.416 15.751 2.748 1.00 89.56 123 ASP A C 1
ATOM 978 O O . ASP A 1 123 ? -1.536 16.615 2.685 1.00 89.56 123 ASP A O 1
ATOM 982 N N . THR A 1 124 ? -2.847 15.291 3.930 1.00 78.69 124 THR A N 1
ATOM 983 C CA . THR A 1 124 ? -2.508 15.921 5.221 1.00 78.69 124 THR A CA 1
ATOM 984 C C . THR A 1 124 ? -1.020 15.846 5.569 1.00 78.69 124 THR A C 1
ATOM 986 O O . THR A 1 124 ? -0.526 16.605 6.405 1.00 78.69 124 THR A O 1
ATOM 989 N N . THR A 1 125 ? -0.275 14.967 4.895 1.00 73.69 125 THR A N 1
ATOM 990 C CA . THR A 1 125 ? 1.179 14.815 5.053 1.00 73.69 125 THR A CA 1
ATOM 991 C C . THR A 1 125 ? 1.995 15.778 4.184 1.00 73.69 125 THR A C 1
ATOM 993 O O . THR A 1 125 ? 3.220 15.776 4.266 1.00 73.69 125 THR A O 1
ATOM 996 N N . GLY A 1 126 ? 1.343 16.605 3.358 1.00 83.25 126 GLY A N 1
ATOM 997 C CA . GLY A 1 126 ? 1.989 17.486 2.379 1.00 83.25 126 GLY A CA 1
ATOM 998 C C . GLY A 1 126 ? 2.276 16.824 1.026 1.00 83.25 126 GLY A C 1
ATOM 999 O O . GLY A 1 126 ? 2.700 17.510 0.101 1.00 83.25 126 GLY A O 1
ATOM 1000 N N . ALA A 1 127 ? 2.009 15.522 0.899 1.00 89.12 127 ALA A N 1
ATOM 1001 C CA . ALA A 1 127 ? 1.940 14.788 -0.358 1.00 89.12 127 ALA A CA 1
ATOM 1002 C C . ALA A 1 127 ? 0.656 13.949 -0.371 1.00 89.12 127 ALA A C 1
ATOM 1004 O O . ALA A 1 127 ? 0.221 13.469 0.678 1.00 89.12 127 ALA A O 1
ATOM 1005 N N . VAL A 1 128 ? 0.064 13.756 -1.553 1.00 93.75 128 VAL A N 1
ATOM 1006 C CA . VAL A 1 128 ? -1.113 12.892 -1.701 1.00 93.75 128 VAL A CA 1
ATOM 1007 C C . VAL A 1 128 ? -0.668 11.435 -1.613 1.00 93.75 128 VAL A C 1
ATOM 1009 O O . VAL A 1 128 ? 0.121 10.973 -2.439 1.00 93.75 128 VAL A O 1
ATOM 1012 N N . VAL A 1 129 ? -1.159 10.712 -0.609 1.00 93.44 129 VAL A N 1
ATOM 1013 C CA . VAL A 1 129 ? -0.789 9.319 -0.335 1.00 93.44 129 VAL A CA 1
ATOM 1014 C C . VAL A 1 129 ? -2.028 8.431 -0.222 1.00 93.44 129 VAL A C 1
ATOM 1016 O O . VAL A 1 129 ? -3.075 8.889 0.239 1.00 93.44 129 VAL A O 1
ATOM 1019 N N . PRO A 1 130 ? -1.941 7.151 -0.627 1.00 95.25 130 PRO A N 1
ATOM 1020 C CA . PRO A 1 130 ? -3.041 6.225 -0.439 1.00 95.25 130 PRO A CA 1
ATOM 1021 C C . PRO A 1 130 ? -3.193 5.862 1.037 1.00 95.25 130 PRO A C 1
ATOM 1023 O O . PRO A 1 130 ? -2.238 5.495 1.720 1.00 95.25 130 PRO A O 1
ATOM 1026 N N . GLN A 1 131 ? -4.432 5.897 1.491 1.00 95.69 131 GLN A N 1
ATOM 1027 C CA . GLN A 1 131 ? -4.896 5.415 2.777 1.00 95.69 131 GLN A CA 1
ATOM 1028 C C . GLN A 1 131 ? -5.974 4.356 2.562 1.00 95.69 131 GLN A C 1
ATOM 1030 O O . GLN A 1 131 ? -6.454 4.146 1.450 1.00 95.69 131 GLN A O 1
ATOM 1035 N N . TRP A 1 132 ? -6.365 3.663 3.626 1.00 97.12 132 TRP A N 1
ATOM 1036 C CA . TRP A 1 132 ? -7.311 2.552 3.542 1.00 97.12 132 TRP A CA 1
ATOM 1037 C C . TRP A 1 132 ? -8.519 2.795 4.431 1.00 97.12 132 TRP A C 1
ATOM 1039 O O . TRP A 1 132 ? -8.442 3.529 5.409 1.00 97.12 132 TRP A O 1
ATOM 1049 N N . ARG A 1 133 ? -9.642 2.166 4.095 1.00 95.00 133 ARG A N 1
ATOM 1050 C CA . ARG A 1 133 ? -10.826 2.078 4.957 1.00 95.00 133 ARG A CA 1
ATOM 1051 C C . ARG A 1 133 ? -11.527 0.731 4.766 1.00 95.00 133 ARG A C 1
ATOM 1053 O O . ARG A 1 133 ? -11.480 0.210 3.646 1.00 95.00 133 ARG A O 1
ATOM 1060 N N . PRO A 1 134 ? -12.168 0.163 5.800 1.00 95.44 134 PRO A N 1
ATOM 1061 C CA . PRO A 1 134 ? -12.962 -1.054 5.654 1.00 95.44 134 PRO A CA 1
ATOM 1062 C C . PRO A 1 134 ? -14.087 -0.885 4.625 1.00 95.44 134 PRO A C 1
ATOM 1064 O O . PRO A 1 134 ? -14.731 0.160 4.544 1.00 95.44 134 PRO A O 1
ATOM 1067 N N . VAL A 1 135 ? -14.333 -1.925 3.833 1.00 91.31 135 VAL A N 1
ATOM 1068 C CA . VAL A 1 135 ? -15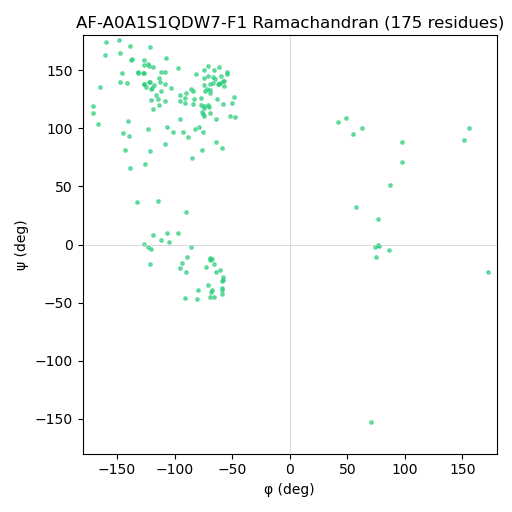.506 -2.029 2.960 1.00 91.31 135 VAL A CA 1
ATOM 1069 C C . VAL A 1 135 ? -16.608 -2.673 3.791 1.00 91.31 135 VAL A C 1
ATOM 1071 O O . VAL A 1 135 ? -16.663 -3.894 3.897 1.00 91.31 135 VAL A O 1
ATOM 1074 N N . GLY A 1 136 ? -17.438 -1.859 4.439 1.00 71.94 136 GLY A N 1
ATOM 1075 C CA . GLY A 1 136 ? -18.434 -2.391 5.373 1.00 71.94 136 GLY A CA 1
ATOM 1076 C C . GLY A 1 136 ? -19.195 -1.363 6.196 1.00 71.94 136 GLY A C 1
ATOM 1077 O O . GLY A 1 136 ? -20.334 -1.642 6.531 1.00 71.94 136 GLY A O 1
ATOM 1078 N N . ASP A 1 137 ? -18.651 -0.163 6.402 1.00 46.56 137 ASP A N 1
ATOM 1079 C CA . ASP A 1 137 ? -19.388 0.954 6.998 1.00 46.56 137 ASP A CA 1
ATOM 1080 C C . ASP A 1 137 ? -19.361 2.145 6.042 1.00 46.56 137 ASP A C 1
ATOM 1082 O O . ASP A 1 137 ? -18.387 2.893 5.951 1.00 46.56 137 ASP A O 1
ATOM 1086 N N . ILE A 1 138 ? -20.453 2.327 5.301 1.00 37.12 138 ILE A N 1
ATOM 1087 C CA . ILE A 1 138 ? -20.774 3.625 4.712 1.00 37.12 138 ILE A CA 1
ATOM 1088 C C . ILE A 1 138 ? -21.511 4.410 5.799 1.00 37.12 138 ILE A C 1
ATOM 1090 O O . ILE A 1 138 ? -22.722 4.582 5.729 1.00 37.12 138 ILE A O 1
ATOM 1094 N N . THR A 1 139 ? -20.791 4.888 6.811 1.00 33.44 139 THR A N 1
ATOM 1095 C CA . THR A 1 139 ? -21.255 6.078 7.529 1.00 33.44 139 THR A CA 1
ATOM 1096 C C . THR A 1 139 ? -20.581 7.255 6.851 1.00 33.44 139 THR A C 1
ATOM 1098 O O . THR A 1 139 ? -19.407 7.546 7.079 1.00 33.44 139 THR A O 1
ATOM 1101 N N . GLN A 1 140 ? -21.305 7.885 5.928 1.00 36.62 140 GLN A N 1
ATOM 1102 C CA . GLN A 1 140 ? -20.921 9.201 5.437 1.00 36.62 140 GLN A CA 1
ATOM 1103 C C . GLN A 1 140 ? -20.927 10.180 6.624 1.00 36.62 140 GLN A C 1
ATOM 1105 O O . GLN A 1 140 ? -21.852 10.124 7.435 1.00 36.62 140 GLN A O 1
ATOM 1110 N N . PRO A 1 141 ? -19.954 11.096 6.751 1.00 35.28 141 PRO A N 1
ATOM 1111 C CA . PRO A 1 141 ? -20.145 12.261 7.593 1.00 35.28 141 PRO A CA 1
ATOM 1112 C C . PRO A 1 141 ? -21.081 13.228 6.861 1.00 35.28 141 PRO A C 1
ATOM 1114 O O . PRO A 1 141 ? -20.707 13.810 5.844 1.00 35.28 141 PRO A O 1
ATOM 1117 N N . GLY A 1 142 ? -22.298 13.373 7.383 1.00 31.91 142 GLY A N 1
ATOM 1118 C CA . GLY A 1 142 ? -23.220 14.438 7.001 1.00 31.91 142 GLY A CA 1
ATOM 1119 C C . GLY A 1 142 ? -24.682 14.047 7.161 1.00 31.91 142 GLY A C 1
ATOM 1120 O O . GLY A 1 142 ? -25.254 13.518 6.221 1.00 31.91 142 GLY A O 1
ATOM 1121 N N . GLU A 1 143 ? -25.261 14.295 8.339 1.00 29.56 143 GLU A N 1
ATOM 1122 C CA . GLU A 1 143 ? -26.420 15.189 8.480 1.00 29.56 143 GLU A CA 1
ATOM 1123 C C . GLU A 1 143 ? -26.682 15.434 9.974 1.00 29.56 143 GLU A C 1
ATOM 1125 O O . GLU A 1 143 ? -27.007 14.531 10.745 1.00 29.56 143 GLU A O 1
ATOM 1130 N N . GLU A 1 144 ? -26.473 16.675 10.389 1.00 34.28 144 GLU A N 1
ATOM 1131 C CA . GLU A 1 144 ? -26.956 17.215 11.648 1.00 34.28 144 GLU A CA 1
ATOM 1132 C C . GLU A 1 144 ? -28.482 17.337 11.532 1.00 34.28 144 GLU A C 1
ATOM 1134 O O . GLU A 1 144 ? -28.983 18.104 10.715 1.00 34.28 144 GLU A O 1
ATOM 1139 N N . ALA A 1 145 ? -29.216 16.547 12.316 1.00 31.25 145 ALA A N 1
ATOM 1140 C CA . ALA A 1 145 ? -30.644 16.726 12.547 1.00 31.25 145 ALA A CA 1
ATOM 1141 C C . ALA A 1 145 ? -30.974 16.339 13.996 1.00 31.25 145 ALA A C 1
ATOM 1143 O O . ALA A 1 145 ? -31.116 15.170 14.348 1.00 31.25 145 ALA A O 1
ATOM 1144 N N . ASP A 1 146 ? -31.012 17.376 14.828 1.00 30.16 146 ASP A N 1
ATOM 1145 C CA . ASP A 1 146 ? -31.976 17.614 15.898 1.00 30.16 146 ASP A CA 1
ATOM 1146 C C . ASP A 1 146 ? -32.416 16.441 16.792 1.00 30.16 1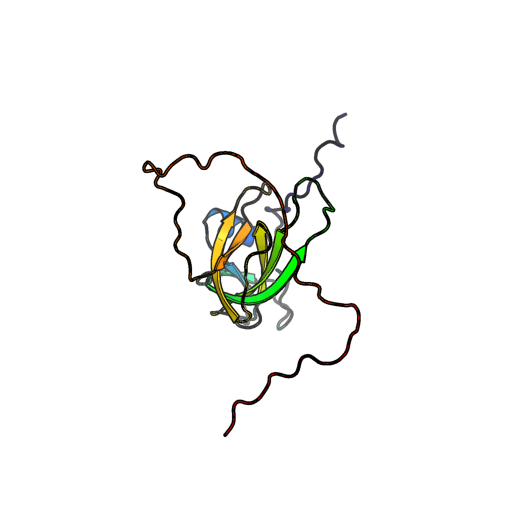46 ASP A C 1
ATOM 1148 O O . ASP A 1 146 ? -33.341 15.684 16.505 1.00 30.16 146 ASP A O 1
ATOM 1152 N N . GLY A 1 147 ? -31.877 16.472 18.014 1.00 32.28 147 GLY A N 1
ATOM 1153 C CA . GLY A 1 147 ? -32.718 16.420 19.207 1.00 32.28 147 GLY A CA 1
ATOM 1154 C C . GLY A 1 147 ? -32.893 15.061 19.875 1.00 32.28 147 GLY A C 1
ATOM 1155 O O . GLY A 1 147 ? -33.927 14.426 19.719 1.00 32.28 147 GLY A O 1
ATOM 1156 N N . VAL A 1 148 ? -31.988 14.721 20.802 1.00 35.38 148 VAL A N 1
ATOM 1157 C CA . VAL A 1 148 ? -32.368 13.981 22.019 1.00 35.38 148 VAL A CA 1
ATOM 1158 C C . VAL A 1 148 ? -31.596 14.512 23.231 1.00 35.38 148 VAL A C 1
ATOM 1160 O O . VAL A 1 148 ? -30.408 14.267 23.388 1.00 35.38 148 VAL A O 1
ATOM 1163 N N . GLY A 1 149 ? -32.329 15.244 24.075 1.00 28.42 149 GLY A N 1
ATOM 1164 C CA . GLY A 1 149 ? -32.281 15.204 25.541 1.00 28.42 149 GLY A CA 1
ATOM 1165 C C . GLY A 1 149 ? -30.927 15.286 26.246 1.00 28.42 149 GLY A C 1
ATOM 1166 O O . GLY A 1 149 ? -30.194 14.308 26.342 1.00 28.42 149 GLY A O 1
ATOM 1167 N N . ALA A 1 150 ? -30.687 16.426 26.893 1.00 29.59 150 ALA A N 1
ATOM 1168 C CA . ALA A 1 150 ? -29.685 16.575 27.939 1.00 29.59 150 ALA A CA 1
ATOM 1169 C C . ALA A 1 150 ? -29.773 15.449 28.993 1.00 29.59 150 ALA A C 1
ATOM 1171 O O . ALA A 1 150 ? -30.824 15.231 29.597 1.00 29.59 150 ALA A O 1
ATOM 1172 N N . VAL A 1 151 ? -28.646 14.781 29.252 1.00 37.91 151 VAL A N 1
ATOM 1173 C CA . VAL A 1 151 ? -28.453 13.915 30.423 1.00 37.91 151 VAL A CA 1
ATOM 1174 C C . VAL A 1 151 ? -27.872 14.785 31.547 1.00 37.91 151 VAL A C 1
ATOM 1176 O O . VAL A 1 151 ? -26.825 15.403 31.337 1.00 37.91 151 VAL A O 1
ATOM 1179 N N . PRO A 1 152 ? -28.522 14.901 32.721 1.00 35.00 152 PRO A N 1
ATOM 1180 C CA . PRO A 1 152 ? -27.997 15.699 33.826 1.00 35.00 152 PRO A CA 1
ATOM 1181 C C . PRO A 1 152 ? -26.769 15.026 34.473 1.00 35.00 152 PRO A C 1
ATOM 1183 O O . PRO A 1 152 ? -26.644 13.800 34.433 1.00 35.00 152 PRO A O 1
ATOM 1186 N N . PRO A 1 153 ? -25.861 15.801 35.093 1.00 34.12 153 PRO A N 1
ATOM 1187 C CA . PRO A 1 153 ? -24.647 15.262 35.693 1.00 34.12 153 PRO A CA 1
ATOM 1188 C C . PRO A 1 153 ? -24.961 14.588 37.036 1.00 34.12 153 PRO A C 1
ATOM 1190 O O . PRO A 1 153 ? -25.533 15.211 37.929 1.00 34.12 153 PRO A O 1
ATOM 1193 N N . GLY A 1 154 ? -24.554 13.326 37.191 1.00 28.14 154 GLY A N 1
ATOM 1194 C CA . GLY A 1 154 ? -24.713 12.575 38.436 1.00 28.14 154 GLY A CA 1
ATOM 1195 C C . GLY A 1 154 ? -23.882 11.290 38.470 1.00 28.14 154 GLY A C 1
ATOM 1196 O O . GLY A 1 154 ? -24.245 10.299 37.855 1.00 28.14 154 GLY A O 1
ATOM 1197 N N . GLU A 1 155 ? -22.782 11.352 39.221 1.00 30.47 155 GLU A N 1
ATOM 1198 C CA . GLU A 1 155 ? -22.072 10.257 39.902 1.00 30.47 155 GLU A CA 1
ATOM 1199 C C . GLU A 1 155 ? -21.422 9.105 39.108 1.00 30.47 155 GLU A C 1
ATOM 1201 O O . GLU A 1 155 ? -21.988 8.057 38.807 1.00 30.47 155 GLU A O 1
ATOM 1206 N N . LEU A 1 156 ? -20.105 9.263 38.958 1.00 37.09 156 LEU A N 1
ATOM 1207 C CA . LEU A 1 156 ? -19.110 8.198 38.899 1.00 37.09 156 LEU A CA 1
ATOM 1208 C C . LEU A 1 156 ? -19.251 7.248 40.105 1.00 37.09 156 LEU A C 1
ATOM 1210 O O . LEU A 1 156 ? -18.864 7.617 41.210 1.00 37.09 156 LEU A O 1
ATOM 1214 N N . SER A 1 157 ? -19.691 6.001 39.910 1.00 28.03 157 SER A N 1
ATOM 1215 C CA . SER A 1 157 ? -19.217 4.880 40.740 1.00 28.03 157 SER A CA 1
ATOM 1216 C C . SER A 1 157 ? -19.535 3.495 40.152 1.00 28.03 157 SER A C 1
ATOM 1218 O O . SER A 1 157 ? -20.650 3.189 39.744 1.00 28.03 157 SER A O 1
ATOM 1220 N N . SER A 1 158 ? -18.525 2.617 40.211 1.00 27.20 158 SER A N 1
ATOM 1221 C CA . SER A 1 158 ? -18.613 1.144 40.209 1.00 27.20 158 SER A CA 1
ATOM 1222 C C . SER A 1 158 ? -18.661 0.360 38.882 1.00 27.20 158 SER A C 1
ATOM 1224 O O . SER A 1 158 ? -19.380 -0.626 38.746 1.00 27.20 158 SER A O 1
ATOM 1226 N N . TRP A 1 159 ? -17.730 0.626 37.960 1.00 26.12 159 TRP A N 1
ATOM 1227 C CA . TRP A 1 159 ? -17.167 -0.488 37.179 1.0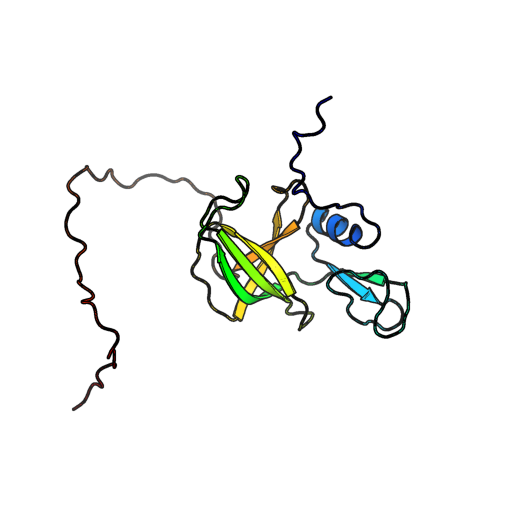0 26.12 159 TRP A CA 1
ATOM 1228 C C . TRP A 1 159 ? -16.190 -1.267 38.067 1.00 26.12 159 TRP A C 1
ATOM 1230 O O . TRP A 1 159 ? -15.035 -0.889 38.236 1.00 26.12 159 TRP A O 1
ATOM 1240 N N . SER A 1 160 ? -16.660 -2.357 38.678 1.00 33.12 160 SER A N 1
ATOM 1241 C CA . SER A 1 160 ? -15.773 -3.354 39.284 1.00 33.12 160 SER A CA 1
ATOM 1242 C C . SER A 1 160 ? -16.282 -4.771 39.018 1.00 33.12 160 SER A C 1
ATOM 1244 O O . SER A 1 160 ? -17.063 -5.344 39.772 1.00 33.12 160 SER A O 1
ATOM 1246 N N . ARG A 1 161 ? -15.790 -5.386 37.940 1.00 35.59 161 ARG A N 1
ATOM 1247 C CA . ARG A 1 161 ? -15.603 -6.838 37.925 1.00 35.59 161 ARG A CA 1
ATOM 1248 C C . ARG A 1 161 ? -14.111 -7.105 38.029 1.00 35.59 161 ARG A C 1
ATOM 1250 O O . ARG A 1 161 ? -13.360 -6.943 37.077 1.00 35.59 161 ARG A O 1
ATOM 1257 N N . ARG A 1 162 ? -13.713 -7.451 39.255 1.00 36.19 162 ARG A N 1
ATOM 1258 C CA . ARG A 1 162 ? -12.417 -8.021 39.622 1.00 36.19 162 ARG A CA 1
ATOM 1259 C C . ARG A 1 162 ? -12.077 -9.172 38.673 1.00 36.19 162 ARG A C 1
ATOM 1261 O O . ARG A 1 162 ? -12.654 -10.247 38.800 1.00 36.19 162 ARG A O 1
ATOM 1268 N N . CYS A 1 163 ? -11.099 -8.974 37.801 1.00 33.03 163 CYS A N 1
ATOM 1269 C CA . CYS A 1 163 ? -10.233 -10.067 37.379 1.00 33.03 163 CYS A CA 1
ATOM 1270 C C . CYS A 1 163 ? -9.162 -10.197 38.465 1.00 33.03 163 CYS A C 1
ATOM 1272 O O . CYS A 1 163 ? -8.256 -9.374 38.556 1.00 33.03 163 CYS A O 1
ATOM 1274 N N . GLY A 1 164 ? -9.356 -11.164 39.364 1.00 33.41 164 GLY A N 1
ATOM 1275 C CA . GLY A 1 164 ? -8.382 -11.515 40.390 1.00 33.41 164 GLY A CA 1
ATOM 1276 C C . GLY A 1 164 ? -7.125 -12.105 39.757 1.00 33.41 164 GLY A C 1
ATOM 1277 O O . GLY A 1 164 ? -7.187 -12.872 38.801 1.00 33.41 164 GLY A O 1
ATOM 1278 N N . ASN A 1 165 ? -5.989 -11.695 40.297 1.00 36.09 165 ASN A N 1
ATOM 1279 C CA . ASN A 1 165 ? -4.641 -11.985 39.837 1.00 36.09 165 ASN A CA 1
ATOM 1280 C C . ASN A 1 165 ? -4.393 -13.503 39.802 1.00 36.09 165 ASN A C 1
ATOM 1282 O O . ASN A 1 165 ? -4.466 -14.161 40.837 1.00 36.09 165 ASN A O 1
ATOM 1286 N N . GLY A 1 166 ? -4.064 -14.051 38.631 1.00 30.83 166 GLY A N 1
ATOM 1287 C CA . GLY A 1 166 ? -3.674 -15.454 38.496 1.00 30.83 166 GLY A CA 1
ATOM 1288 C C . GLY A 1 166 ? -3.909 -15.989 37.090 1.00 30.83 166 GLY A C 1
ATOM 1289 O O . GLY A 1 166 ? -5.026 -16.340 36.726 1.00 30.83 166 GLY A O 1
ATOM 1290 N N . TRP A 1 167 ? -2.845 -16.063 36.290 1.00 40.84 167 TRP A N 1
ATOM 1291 C CA . TRP A 1 167 ? -2.827 -16.800 35.028 1.00 40.84 167 TRP A CA 1
ATOM 1292 C C . TRP A 1 167 ? -3.034 -18.296 35.291 1.00 40.84 167 TRP A C 1
ATOM 1294 O O . TRP A 1 167 ? -2.071 -19.033 35.480 1.00 40.84 167 TRP A O 1
ATOM 1304 N N . SER A 1 168 ? -4.283 -18.758 35.334 1.00 36.28 168 SER A N 1
ATOM 1305 C CA . SER A 1 168 ? -4.670 -20.134 34.989 1.00 36.28 168 SER A CA 1
ATOM 1306 C C . SER A 1 168 ? -6.195 -20.261 34.927 1.00 36.28 168 SER A C 1
ATOM 1308 O O . SER A 1 168 ? -6.880 -20.103 35.929 1.00 36.28 168 SER A O 1
ATOM 1310 N N . GLY A 1 169 ? -6.723 -20.631 33.758 1.00 36.94 169 GLY A N 1
ATOM 1311 C CA . GLY A 1 169 ? -8.013 -21.322 33.667 1.00 36.94 169 GLY A CA 1
ATOM 1312 C C . GLY A 1 169 ? -9.245 -20.470 33.356 1.00 36.94 169 GLY A C 1
ATOM 1313 O O . GLY A 1 169 ? -10.151 -20.374 34.172 1.00 36.94 169 GLY A O 1
ATOM 1314 N N . CYS A 1 170 ? -9.362 -19.978 32.121 1.00 35.47 170 CYS A N 1
ATOM 1315 C CA . CYS A 1 170 ? -10.675 -19.781 31.499 1.00 35.47 170 CYS A CA 1
ATOM 1316 C C . CYS A 1 170 ? -10.921 -20.945 30.532 1.00 35.47 170 CYS A C 1
ATOM 1318 O O . CYS A 1 170 ? -10.416 -20.949 29.412 1.00 35.47 170 CYS A O 1
ATOM 1320 N N . ARG A 1 171 ? -11.654 -21.970 30.983 1.00 35.88 171 ARG A N 1
ATOM 1321 C CA . ARG A 1 171 ? -12.259 -22.980 30.100 1.00 35.88 171 ARG A CA 1
ATOM 1322 C C . ARG A 1 171 ? -13.754 -22.673 29.964 1.00 35.88 171 ARG A C 1
ATOM 1324 O O . ARG A 1 171 ? -14.392 -22.439 30.988 1.00 35.88 171 ARG A O 1
ATOM 1331 N N . PRO A 1 172 ? -14.331 -22.709 28.753 1.00 36.47 172 PRO A N 1
ATOM 1332 C CA . PRO A 1 172 ? -15.775 -22.623 28.587 1.00 36.47 172 PRO A CA 1
ATOM 1333 C C . PRO A 1 172 ? -16.446 -23.898 29.117 1.00 36.47 172 PRO A C 1
ATOM 1335 O O . PRO A 1 172 ? -16.033 -25.016 28.800 1.00 36.47 172 PRO A O 1
ATOM 1338 N N . ALA A 1 173 ? -17.474 -23.717 29.947 1.00 37.28 173 ALA A N 1
ATOM 1339 C CA . ALA A 1 173 ? -18.318 -24.793 30.442 1.00 37.28 173 ALA A CA 1
ATOM 1340 C C . ALA A 1 173 ? -19.209 -25.320 29.307 1.00 37.28 173 ALA A C 1
ATOM 1342 O O . ALA A 1 173 ? -20.011 -24.588 28.731 1.00 37.28 173 ALA A O 1
ATOM 1343 N N . SER A 1 174 ? -19.057 -26.606 28.999 1.00 41.91 174 SER A N 1
ATOM 1344 C CA . SER A 1 174 ? -19.969 -27.385 28.167 1.00 41.91 174 SER A CA 1
ATOM 1345 C C . SER A 1 174 ? -21.347 -27.471 28.825 1.00 41.91 174 SER A C 1
ATOM 1347 O O . SER A 1 174 ? -21.457 -27.949 29.956 1.00 41.91 174 SER A O 1
ATOM 1349 N N . LEU A 1 175 ? -22.390 -27.066 28.101 1.00 36.56 175 LEU A N 1
ATOM 1350 C CA . LEU A 1 175 ? -23.777 -27.360 28.446 1.00 36.56 175 LEU A CA 1
ATOM 1351 C C . LEU A 1 175 ? -24.069 -28.836 28.133 1.00 36.56 175 LEU A C 1
ATOM 1353 O O . LEU A 1 175 ? -23.945 -29.283 26.995 1.00 36.56 175 LEU A O 1
ATOM 1357 N N . ARG A 1 176 ? -24.422 -29.571 29.187 1.00 30.75 176 ARG A N 1
ATOM 1358 C CA . ARG A 1 176 ? -25.058 -30.897 29.201 1.00 30.75 176 ARG A CA 1
ATOM 1359 C C . ARG A 1 176 ? -26.519 -30.715 29.643 1.00 30.75 176 ARG A C 1
ATOM 1361 O O . ARG A 1 176 ? -26.840 -29.668 30.213 1.00 30.75 176 ARG A O 1
ATOM 1368 N N . PRO A 1 177 ? -27.403 -31.680 29.372 1.00 52.22 177 PRO A N 1
ATOM 1369 C CA . PRO A 1 177 ? -27.498 -32.869 30.236 1.00 52.22 177 PRO A CA 1
ATOM 1370 C C . PRO A 1 177 ? -26.763 -34.106 29.699 1.00 52.22 177 PRO A C 1
ATOM 1372 O O . PRO A 1 177 ? -26.817 -34.357 28.478 1.00 52.22 177 PRO A O 1
#

Secondary structure (DSSP, 8-state):
---SS----S---S-TTTHHHHHHHTTT--EEEEETTT--B-TTT-SS-TTT----EEEEE--SEEEEEEEEEE-S-SSTTSPSSEEEEEEEESSSTT-EEEEEEES-----TT-EEEEEEE-TTSS-EEEEEETT----S--------PPPP-----------S-----PPPPP--

Sequence (177 aa):
MDRIRRTHLVPVDDDPDTGGFFEAARREELVIRVCAGCGAVLHLPRAYCHTCGSWDGRWRPVAGFGTLYSWTVVEHQVHPLYPVPYTVVLVELEDVPSVRFVGHLPGAPDLVPGQRMRVWFDDTTGAVVPQWRPVGDITQPGEEADGVGAVPPGELSSWSRRCGNGWSGCRPASLRP

Solvent-accessible surface area (backbone atoms only — not comparable to full-atom values): 11486 Å² total; per-residue (Å²): 143,82,89,86,78,73,86,74,79,45,76,82,56,76,43,93,66,50,15,71,49,33,58,30,25,71,68,71,38,49,58,43,39,25,27,68,87,78,61,49,77,32,73,78,68,55,73,51,33,92,87,79,67,46,62,55,64,42,79,40,78,54,94,43,44,22,28,30,67,49,72,49,72,42,77,72,69,86,48,89,94,50,68,58,45,23,24,43,37,33,32,30,29,67,94,43,76,92,42,68,45,68,29,62,41,80,34,78,71,94,79,60,83,60,41,45,29,34,58,47,68,45,52,91,56,78,45,43,40,66,28,58,43,68,68,84,69,89,74,74,93,80,79,94,76,86,87,81,77,90,80,82,93,79,79,95,81,79,95,75,83,84,80,73,90,67,100,74,86,91,73,86,83,80,88,75,137

Radius of gyration: 23.13 Å; Cα contacts (8 Å, |Δi|>4): 271; chains: 1; bounding box: 52×64×62 Å

Nearest PDB structures (foldseek):
  6ok1-assembly1_D  TM=8.804E-01  e=4.439E-11  Thermomonospora curvata DSM 43183
  6htj-assembly1_B  TM=8.172E-01  e=6.581E-08  Saccharolobus solfataricus
  5m3k-assembly1_E  TM=7.449E-01  e=7.774E-06  Pseudomonas protegens Pf-5
  3irb-assembly1_A  TM=7.112E-01  e=6.889E-04  Saccharolobus solfataricus
  2hd3-assembly2_J  TM=5.926E-01  e=1.922E+00  Escherichia coli CFT073

Foldseek 3Di:
DPPPPCPQPADPCCDPQRVVQLVCLVVFFHKFKAAPPPRHTCAVGDCADPPPGDSHIDIDTAPQKFFFADKDWDADDPDPLQDPGKMWTWTAGPVDGPRIDIAIGPYDDDDDGRFMKGWGWDCSSVTTDIHIDGPPDPPDPDDDDDDDDDDDDDDDDDPDDDPDDDPDDDDDDDDDD

pLDDT: mean 77.57, std 25.99, range [26.12, 98.38]

Mean predicted aligned error: 13.34 Å